Protein AF-A0A849WUA2-F1 (afdb_monomer_lite)

Structure (mmCIF, N/CA/C/O backbone):
data_AF-A0A849WUA2-F1
#
_entry.id   AF-A0A849WUA2-F1
#
loop_
_atom_site.group_PDB
_atom_site.id
_atom_site.type_symbol
_atom_site.label_atom_id
_atom_site.label_alt_id
_atom_site.label_comp_id
_atom_site.label_asym_id
_atom_site.label_entity_id
_atom_site.label_seq_id
_atom_site.pdbx_PDB_ins_code
_atom_site.Cartn_x
_atom_site.Cartn_y
_atom_site.Cartn_z
_atom_site.occupancy
_atom_site.B_iso_or_equiv
_atom_site.auth_seq_id
_atom_site.auth_comp_id
_atom_site.auth_asym_id
_atom_site.auth_atom_id
_atom_site.pdbx_PDB_model_num
ATOM 1 N N . MET A 1 1 ? 24.689 -27.983 -73.619 1.00 40.25 1 MET A N 1
ATOM 2 C CA . MET A 1 1 ? 25.033 -26.838 -72.749 1.00 40.25 1 MET A CA 1
ATOM 3 C C . MET A 1 1 ? 23.863 -26.597 -71.808 1.00 40.25 1 MET A C 1
ATOM 5 O O . MET A 1 1 ? 22.798 -26.230 -72.279 1.00 40.25 1 MET A O 1
ATOM 9 N N . LYS A 1 2 ? 24.013 -26.930 -70.520 1.00 36.97 2 LYS A N 1
ATOM 10 C CA . LYS A 1 2 ? 22.986 -26.743 -69.481 1.00 36.97 2 LYS A CA 1
ATOM 11 C C . LYS A 1 2 ? 23.374 -25.515 -68.655 1.00 36.97 2 LYS A C 1
ATOM 13 O O . LYS A 1 2 ? 24.403 -25.556 -67.989 1.00 36.97 2 LYS A O 1
ATOM 18 N N . SER A 1 3 ? 22.575 -24.453 -68.710 1.00 41.44 3 SER A N 1
ATOM 19 C CA . SER A 1 3 ? 22.741 -23.278 -67.849 1.00 41.44 3 SER A CA 1
ATOM 20 C C . SER A 1 3 ? 22.026 -23.512 -66.523 1.00 41.44 3 SER A C 1
ATOM 22 O O . SER A 1 3 ? 20.809 -23.676 -66.483 1.00 41.44 3 SER A O 1
ATOM 24 N N . ILE A 1 4 ? 22.805 -23.559 -65.446 1.00 45.84 4 ILE A N 1
ATOM 25 C CA . ILE A 1 4 ? 22.342 -23.638 -64.061 1.00 45.84 4 ILE A CA 1
ATOM 26 C C . ILE A 1 4 ? 22.095 -22.201 -63.589 1.00 45.84 4 ILE A C 1
ATOM 28 O O . ILE A 1 4 ? 23.037 -21.424 -63.449 1.00 45.84 4 ILE A O 1
ATOM 32 N N . PHE A 1 5 ? 20.831 -21.840 -63.366 1.00 44.84 5 PHE A N 1
ATOM 33 C CA . PHE A 1 5 ? 20.455 -20.601 -62.684 1.00 44.84 5 PHE A CA 1
ATOM 34 C C . PHE A 1 5 ? 20.619 -20.808 -61.173 1.00 44.84 5 PHE A C 1
ATOM 36 O O . PHE A 1 5 ? 19.858 -21.547 -60.549 1.00 44.84 5 PHE A O 1
ATOM 43 N N . PHE A 1 6 ? 21.633 -20.172 -60.588 1.00 41.91 6 PHE A N 1
ATOM 44 C CA . PHE A 1 6 ? 21.826 -20.094 -59.142 1.00 41.91 6 PHE A CA 1
ATOM 45 C C . PHE A 1 6 ? 20.908 -18.998 -58.583 1.00 41.91 6 PHE A C 1
ATOM 47 O O . PHE A 1 6 ? 21.144 -17.809 -58.792 1.00 41.91 6 PHE A O 1
ATOM 54 N N . ALA A 1 7 ? 19.843 -19.395 -57.887 1.00 44.69 7 ALA A N 1
ATOM 55 C CA . ALA A 1 7 ? 19.022 -18.485 -57.101 1.00 44.69 7 ALA A CA 1
ATOM 56 C C . ALA A 1 7 ? 19.761 -18.148 -55.795 1.00 44.69 7 ALA A C 1
ATOM 58 O O . ALA A 1 7 ? 19.898 -18.990 -54.908 1.00 44.69 7 ALA A O 1
ATOM 59 N N . VAL A 1 8 ? 20.254 -16.915 -55.685 1.00 40.19 8 VAL A N 1
ATOM 60 C CA . VAL A 1 8 ? 20.780 -16.360 -54.433 1.00 40.19 8 VAL A CA 1
ATOM 61 C C . VAL A 1 8 ? 19.586 -16.035 -53.537 1.00 40.19 8 VAL A C 1
ATOM 63 O O . VAL A 1 8 ? 18.926 -15.012 -53.699 1.00 40.19 8 VAL A O 1
ATOM 66 N N . LEU A 1 9 ? 19.283 -16.943 -52.610 1.00 39.34 9 LEU A N 1
ATOM 67 C CA . LEU A 1 9 ? 18.311 -16.727 -51.545 1.00 39.34 9 LEU A CA 1
ATOM 68 C C . LEU A 1 9 ? 18.987 -15.891 -50.444 1.00 39.34 9 LEU A C 1
ATOM 70 O O . LEU A 1 9 ? 19.610 -16.422 -49.525 1.00 39.34 9 LEU A O 1
ATOM 74 N N . THR A 1 10 ? 18.915 -14.566 -50.551 1.00 42.56 10 THR A N 1
ATOM 75 C CA . THR A 1 10 ? 19.296 -13.649 -49.471 1.00 42.56 10 THR A CA 1
ATOM 76 C C . THR A 1 10 ? 18.281 -13.769 -48.335 1.00 42.56 10 THR A C 1
ATOM 78 O O . THR A 1 10 ? 17.223 -13.144 -48.333 1.00 42.56 10 THR A O 1
ATOM 81 N N . LEU A 1 11 ? 18.614 -14.601 -47.349 1.00 39.50 11 LEU A N 1
ATOM 82 C CA . LEU A 1 11 ? 17.971 -14.617 -46.039 1.00 39.50 11 LEU A CA 1
ATOM 83 C C . LEU A 1 11 ? 18.196 -13.256 -45.364 1.00 39.50 11 LEU A C 1
ATOM 85 O O . LEU A 1 11 ? 19.243 -13.005 -44.768 1.00 39.50 11 LEU A O 1
ATOM 89 N N . PHE A 1 12 ? 17.200 -12.373 -45.447 1.00 39.03 12 PHE A N 1
ATOM 90 C CA . PHE A 1 12 ? 17.070 -11.228 -44.550 1.00 39.03 12 PHE A CA 1
ATOM 91 C C . PHE A 1 12 ? 16.791 -11.750 -43.135 1.00 39.03 12 PHE A C 1
ATOM 93 O O . PHE A 1 12 ? 15.646 -11.872 -42.705 1.00 39.03 12 PHE A O 1
ATOM 100 N N . PHE A 1 13 ? 17.853 -12.075 -42.398 1.00 39.09 13 PHE A N 1
ATOM 101 C CA . PHE A 1 13 ? 17.774 -12.215 -40.950 1.00 39.09 13 PHE A CA 1
ATOM 102 C C . PHE A 1 13 ? 17.483 -10.835 -40.355 1.00 39.09 13 PHE A C 1
ATOM 104 O O . PHE A 1 13 ? 18.345 -9.960 -40.293 1.00 39.09 13 PHE A O 1
ATOM 111 N N . THR A 1 14 ? 16.240 -10.628 -39.929 1.00 40.12 14 THR A N 1
ATOM 112 C CA . THR A 1 14 ? 15.838 -9.470 -39.134 1.00 40.12 14 THR A CA 1
ATOM 113 C C . THR A 1 14 ? 16.614 -9.472 -37.816 1.00 40.12 14 THR A C 1
ATOM 115 O O . THR A 1 14 ? 16.492 -10.394 -37.012 1.00 40.12 14 THR A O 1
ATOM 118 N N . SER A 1 15 ? 17.406 -8.428 -37.581 1.00 41.34 15 SER A N 1
ATOM 119 C CA . SER A 1 15 ? 18.300 -8.213 -36.432 1.00 41.34 15 SER A CA 1
ATOM 120 C C . SER A 1 15 ? 17.595 -7.951 -35.087 1.00 41.34 15 SER A C 1
ATOM 122 O O . SER A 1 15 ? 18.202 -7.461 -34.136 1.00 41.34 15 SER A O 1
ATOM 124 N N . SER A 1 16 ? 16.314 -8.288 -34.963 1.00 43.19 16 SER A N 1
ATOM 125 C CA . SER A 1 16 ? 15.488 -8.004 -33.786 1.00 43.19 16 SER A CA 1
ATOM 126 C C . SER A 1 16 ? 15.706 -8.964 -32.607 1.00 43.19 16 SER A C 1
ATOM 128 O O . SER A 1 16 ? 15.280 -8.645 -31.500 1.00 43.19 16 SER A O 1
ATOM 130 N N . SER A 1 17 ? 16.408 -10.088 -32.784 1.00 42.88 17 SER A N 1
ATOM 131 C CA . SER A 1 17 ? 16.648 -11.072 -31.711 1.00 42.88 17 SER A CA 1
ATOM 132 C C . SER A 1 17 ? 17.859 -10.769 -30.813 1.00 42.88 17 SER A C 1
ATOM 134 O O . SER A 1 17 ? 17.942 -11.303 -29.710 1.00 42.88 17 SER A O 1
ATOM 136 N N . PHE A 1 18 ? 18.776 -9.880 -31.217 1.00 40.84 18 PHE A N 1
ATOM 137 C CA . PHE A 1 18 ? 19.999 -9.589 -30.445 1.00 40.84 18 PHE A CA 1
ATOM 138 C C . PHE A 1 18 ? 19.831 -8.522 -29.346 1.00 40.84 18 PHE A C 1
ATOM 140 O O . PHE A 1 18 ? 20.669 -8.423 -28.452 1.00 40.84 18 PHE A O 1
ATOM 147 N N . ALA A 1 19 ? 18.752 -7.731 -29.365 1.00 50.00 19 ALA A N 1
ATOM 148 C CA . ALA A 1 19 ? 18.520 -6.685 -28.362 1.00 50.00 19 ALA A CA 1
ATOM 149 C C . ALA A 1 19 ? 17.836 -7.201 -27.077 1.00 50.00 19 ALA A C 1
ATOM 151 O O . ALA A 1 19 ? 17.917 -6.554 -26.030 1.00 50.00 19 ALA A O 1
ATOM 152 N N . GLU A 1 20 ? 17.160 -8.356 -27.127 1.00 49.78 20 GLU A N 1
ATOM 153 C CA . GLU A 1 20 ? 16.394 -8.892 -25.990 1.00 49.78 20 GLU A CA 1
ATOM 154 C C . GLU A 1 20 ? 17.277 -9.430 -24.855 1.00 49.78 20 GLU A C 1
ATOM 156 O O . GLU A 1 20 ? 16.900 -9.320 -23.689 1.00 49.78 20 GLU A O 1
ATOM 161 N N . SER A 1 21 ? 18.479 -9.930 -25.155 1.00 59.75 21 SER A N 1
ATOM 162 C CA . SER A 1 21 ? 19.395 -10.480 -24.146 1.00 59.75 21 SER A CA 1
ATOM 163 C C . SER A 1 21 ? 20.193 -9.422 -23.376 1.00 59.75 21 SER A C 1
ATOM 165 O O . SER A 1 21 ? 20.743 -9.723 -22.320 1.00 59.75 21 SER A O 1
ATOM 167 N N . ASP A 1 22 ? 20.273 -8.183 -23.863 1.00 79.94 22 ASP A N 1
ATOM 168 C CA . ASP A 1 22 ? 21.249 -7.207 -23.364 1.00 79.94 22 ASP A CA 1
ATOM 169 C C . ASP A 1 22 ? 20.771 -6.449 -22.109 1.00 79.94 22 ASP A C 1
ATOM 171 O O . ASP A 1 22 ? 21.497 -6.344 -21.117 1.00 79.94 22 ASP A O 1
ATOM 175 N N . VAL A 1 23 ? 19.520 -5.970 -22.081 1.00 87.94 23 VAL A N 1
ATOM 176 C CA . VAL A 1 23 ? 19.021 -5.159 -20.948 1.00 87.94 23 VAL A CA 1
ATOM 177 C C . VAL A 1 23 ? 18.931 -5.980 -19.664 1.00 87.94 23 VAL A C 1
ATOM 179 O O . VAL A 1 23 ? 19.428 -5.546 -18.626 1.00 87.94 23 VAL A O 1
ATOM 182 N N . SER A 1 24 ? 18.348 -7.179 -19.721 1.00 87.94 24 SER A N 1
ATOM 183 C CA . SER A 1 24 ? 18.210 -8.052 -18.551 1.00 87.94 24 SER A CA 1
ATOM 184 C C . SER A 1 24 ? 19.569 -8.440 -17.961 1.00 87.94 24 SER A C 1
ATOM 186 O O . SER A 1 24 ? 19.723 -8.468 -16.740 1.00 87.94 24 SER A O 1
ATOM 188 N N . VAL A 1 25 ? 20.579 -8.687 -18.804 1.00 90.69 25 VAL A N 1
ATOM 189 C CA . VAL A 1 25 ? 21.951 -8.986 -18.362 1.00 90.69 25 VAL A CA 1
ATOM 190 C C . VAL A 1 25 ? 22.599 -7.760 -17.719 1.00 90.69 25 VAL A C 1
ATOM 192 O O . VAL A 1 25 ? 23.147 -7.867 -16.620 1.00 90.69 25 VAL A O 1
ATOM 195 N N . LYS A 1 26 ? 22.482 -6.582 -18.345 1.00 92.88 26 LYS A N 1
ATOM 196 C CA . LYS A 1 26 ? 22.992 -5.315 -17.797 1.00 92.88 26 LYS A CA 1
ATOM 197 C C . LYS A 1 26 ? 22.369 -4.984 -16.443 1.00 92.88 26 LYS A C 1
ATOM 199 O O . LYS A 1 26 ? 23.095 -4.677 -15.501 1.00 92.88 26 LYS A O 1
ATOM 204 N N . VAL A 1 27 ? 21.048 -5.112 -16.321 1.00 93.00 27 VAL A N 1
ATOM 205 C CA . VAL A 1 27 ? 20.320 -4.876 -15.067 1.00 93.00 27 VAL A CA 1
ATOM 206 C C . VAL A 1 27 ? 20.745 -5.878 -13.997 1.00 93.00 27 VAL A C 1
ATOM 208 O O . VAL A 1 27 ? 21.095 -5.460 -12.900 1.00 93.00 27 VAL A O 1
ATOM 211 N N . LYS A 1 28 ? 20.811 -7.182 -14.301 1.00 92.88 28 LYS A N 1
ATOM 212 C CA . LYS A 1 28 ? 21.304 -8.191 -13.344 1.00 92.88 28 LYS A CA 1
ATOM 213 C C . LYS A 1 28 ? 22.725 -7.882 -12.863 1.00 92.88 28 LYS A C 1
ATOM 215 O O . LYS A 1 28 ? 22.988 -7.984 -11.668 1.00 92.88 28 LYS A O 1
ATOM 220 N N . LYS A 1 29 ? 23.613 -7.444 -13.764 1.00 92.88 29 LYS A N 1
ATOM 221 C CA . LYS A 1 29 ? 24.981 -7.026 -13.421 1.00 92.88 29 LYS A CA 1
ATOM 222 C C . LYS A 1 29 ? 25.004 -5.778 -12.533 1.00 92.88 29 LYS A C 1
ATOM 224 O O . LYS A 1 29 ? 25.810 -5.706 -11.612 1.00 92.88 29 LYS A O 1
ATOM 229 N N . MET A 1 30 ? 24.140 -4.795 -12.775 1.00 92.81 30 MET A N 1
ATOM 230 C CA . MET A 1 30 ? 24.008 -3.632 -11.888 1.00 92.81 30 MET A CA 1
ATOM 231 C C . MET A 1 30 ? 23.512 -4.042 -10.500 1.00 92.81 30 MET A C 1
ATOM 233 O O . MET A 1 30 ? 24.111 -3.663 -9.497 1.00 92.81 30 MET A O 1
ATOM 237 N N . LEU A 1 31 ? 22.471 -4.875 -10.441 1.00 91.94 31 LEU A N 1
ATOM 238 C CA . LEU A 1 31 ? 21.885 -5.365 -9.193 1.00 91.94 31 LEU A CA 1
ATOM 239 C C . LEU A 1 31 ? 22.895 -6.168 -8.361 1.00 91.94 31 LEU A C 1
ATOM 241 O O . LEU A 1 31 ? 23.013 -5.930 -7.161 1.00 91.94 31 LEU A O 1
ATOM 245 N N . SER A 1 32 ? 23.693 -7.043 -8.987 1.00 91.69 32 SER A N 1
ATOM 246 C CA . SER A 1 32 ? 24.757 -7.786 -8.291 1.00 91.69 32 SER A CA 1
ATOM 247 C C . SER A 1 32 ? 25.851 -6.872 -7.726 1.00 91.69 32 SER A C 1
ATOM 249 O O . SER A 1 32 ? 26.491 -7.215 -6.738 1.00 91.69 32 SER A O 1
ATOM 251 N N . ASN A 1 33 ? 26.047 -5.695 -8.327 1.00 91.19 33 ASN A N 1
ATOM 252 C CA . ASN A 1 33 ? 26.965 -4.654 -7.859 1.00 91.19 33 ASN A CA 1
ATOM 253 C C . ASN A 1 33 ? 26.287 -3.604 -6.957 1.00 91.19 33 ASN A C 1
ATOM 255 O O . ASN A 1 33 ? 26.904 -2.586 -6.648 1.00 91.19 33 ASN A O 1
ATOM 259 N N . LYS A 1 34 ? 25.033 -3.832 -6.534 1.00 91.31 34 LYS A N 1
ATOM 260 C CA . LYS A 1 34 ? 24.219 -2.900 -5.729 1.00 91.31 34 LYS A CA 1
ATOM 261 C C . LYS A 1 34 ? 24.005 -1.522 -6.383 1.00 91.31 34 LYS A C 1
ATOM 263 O O . LYS A 1 34 ? 23.687 -0.553 -5.697 1.00 91.31 34 LYS A O 1
ATOM 268 N N . ASP A 1 35 ? 24.127 -1.429 -7.708 1.00 92.62 35 ASP A N 1
ATOM 269 C CA . ASP A 1 35 ? 23.842 -0.223 -8.492 1.00 92.62 35 ASP A CA 1
ATOM 270 C C . ASP A 1 35 ? 22.341 -0.127 -8.824 1.00 92.62 35 ASP A C 1
ATOM 272 O O . ASP A 1 35 ? 21.898 -0.286 -9.966 1.00 92.62 35 ASP A O 1
ATOM 276 N N . PHE A 1 36 ? 21.528 0.095 -7.790 1.00 93.69 36 PHE A N 1
ATOM 277 C CA . PHE A 1 36 ? 20.071 0.144 -7.926 1.00 93.69 36 PHE A CA 1
ATOM 278 C C . PHE A 1 36 ? 19.585 1.349 -8.739 1.00 93.69 36 PHE A C 1
ATOM 280 O O . PHE A 1 36 ? 18.619 1.226 -9.493 1.00 93.69 36 PHE A O 1
ATOM 287 N N . LEU A 1 37 ? 20.258 2.501 -8.635 1.00 94.25 37 LEU A N 1
ATOM 288 C CA . LEU A 1 37 ? 19.903 3.691 -9.409 1.00 94.25 37 LEU A CA 1
ATOM 289 C C . LEU A 1 37 ? 20.219 3.502 -10.895 1.00 94.25 37 LEU A C 1
ATOM 291 O O . LEU A 1 37 ? 19.383 3.828 -11.738 1.00 94.25 37 LEU A O 1
ATOM 295 N N . GLY A 1 38 ? 21.383 2.933 -11.227 1.00 94.19 38 GLY A N 1
ATOM 296 C CA . GLY A 1 38 ? 21.730 2.592 -12.605 1.00 94.19 38 GLY A CA 1
ATOM 297 C C . GLY A 1 38 ? 20.725 1.611 -13.203 1.00 94.19 38 GLY A C 1
ATOM 298 O O . GLY A 1 38 ? 20.195 1.860 -14.290 1.00 94.19 38 GLY A O 1
ATOM 299 N N . ALA A 1 39 ? 20.376 0.557 -12.453 1.00 94.12 39 ALA A N 1
ATOM 300 C CA . ALA A 1 39 ? 19.358 -0.417 -12.851 1.00 94.12 39 ALA A CA 1
ATOM 301 C C . ALA A 1 39 ? 18.008 0.260 -13.112 1.00 94.12 39 ALA A C 1
ATOM 303 O O . ALA A 1 39 ? 17.418 0.083 -14.178 1.00 94.12 39 ALA A O 1
ATOM 304 N N . ARG A 1 40 ? 17.552 1.101 -12.179 1.00 94.00 40 ARG A N 1
ATOM 305 C CA . ARG A 1 40 ? 16.318 1.882 -12.305 1.00 94.00 40 ARG A CA 1
ATOM 306 C C . ARG A 1 40 ? 16.312 2.751 -13.562 1.00 94.00 40 ARG A C 1
ATOM 308 O O . ARG A 1 40 ? 15.328 2.746 -14.301 1.00 94.00 40 ARG A O 1
ATOM 315 N N . ILE A 1 41 ? 17.385 3.499 -13.818 1.00 94.19 41 ILE A N 1
ATOM 316 C CA . ILE A 1 41 ? 17.476 4.396 -14.977 1.00 94.19 41 ILE A CA 1
ATOM 317 C C . ILE A 1 41 ? 17.434 3.596 -16.277 1.00 94.19 41 ILE A C 1
ATOM 319 O O . ILE A 1 41 ? 16.676 3.943 -17.186 1.00 94.19 41 ILE A O 1
ATOM 323 N N . LEU A 1 42 ? 18.210 2.512 -16.358 1.00 93.50 42 LEU A N 1
ATOM 324 C CA . LEU A 1 42 ? 18.242 1.653 -17.535 1.00 93.50 42 LEU A CA 1
ATOM 325 C C . LEU A 1 42 ? 16.861 1.046 -17.815 1.00 93.50 42 LEU A C 1
ATOM 327 O O . LEU A 1 42 ? 16.393 1.099 -18.954 1.00 93.50 42 LEU A O 1
ATOM 331 N N . LEU A 1 43 ? 16.173 0.555 -16.781 1.00 92.56 43 LEU A N 1
ATOM 332 C CA . LEU A 1 43 ? 14.812 0.027 -16.888 1.00 92.56 43 LEU A CA 1
ATOM 333 C C . LEU A 1 43 ? 13.821 1.098 -17.357 1.00 92.56 43 LEU A C 1
ATOM 335 O O . LEU A 1 43 ? 13.130 0.887 -18.351 1.00 92.56 43 LEU A O 1
ATOM 339 N N . LYS A 1 44 ? 13.793 2.281 -16.727 1.00 91.50 44 LYS A N 1
ATOM 340 C CA . LYS A 1 44 ? 12.901 3.387 -17.131 1.00 91.50 44 LYS A CA 1
ATOM 341 C C . LYS A 1 44 ? 13.142 3.826 -18.575 1.00 91.50 44 LYS A C 1
ATOM 343 O O . LYS A 1 44 ? 12.187 4.075 -19.307 1.00 91.50 44 LYS A O 1
ATOM 348 N N . ASN A 1 45 ? 14.401 3.931 -18.994 1.00 90.75 45 ASN A N 1
ATOM 349 C CA . ASN A 1 45 ? 14.750 4.306 -20.364 1.00 90.75 45 ASN A CA 1
ATOM 350 C C . ASN A 1 45 ? 14.337 3.232 -21.371 1.00 90.75 45 ASN A C 1
ATOM 352 O O . ASN A 1 45 ? 13.871 3.566 -22.458 1.00 90.75 45 ASN A O 1
ATOM 356 N N . THR A 1 46 ? 14.488 1.960 -21.005 1.00 89.12 46 THR A N 1
ATOM 357 C CA . THR A 1 46 ? 14.066 0.827 -21.835 1.00 89.12 46 THR A CA 1
ATOM 358 C C . THR A 1 46 ? 12.548 0.826 -22.002 1.00 89.12 46 THR A C 1
ATOM 360 O O . THR A 1 46 ? 12.056 0.814 -23.126 1.00 89.12 46 THR A O 1
ATOM 363 N N . LEU A 1 47 ? 11.805 0.967 -20.902 1.00 85.31 47 LEU A N 1
ATOM 364 C CA . LEU A 1 47 ? 10.343 1.031 -20.912 1.00 85.31 47 LEU A CA 1
ATOM 365 C C . LEU A 1 47 ? 9.808 2.197 -21.760 1.00 85.31 47 LEU A C 1
ATOM 367 O O . LEU A 1 47 ? 8.891 2.007 -22.555 1.00 85.31 47 LEU A O 1
ATOM 371 N N . LYS A 1 48 ? 10.426 3.384 -21.680 1.00 86.38 48 LYS A N 1
ATOM 372 C CA . LYS A 1 48 ? 10.044 4.556 -22.495 1.00 86.38 48 LYS A CA 1
ATOM 373 C C . LYS A 1 48 ? 10.192 4.352 -24.004 1.00 86.38 48 LYS A C 1
ATOM 375 O O . LYS A 1 48 ? 9.449 4.959 -24.765 1.00 86.38 48 LYS A O 1
ATOM 380 N N . LYS A 1 49 ? 11.145 3.527 -24.449 1.00 85.25 49 LYS A N 1
ATOM 381 C CA . LYS A 1 49 ? 11.341 3.212 -25.879 1.00 85.25 49 LYS A CA 1
ATOM 382 C C . LYS A 1 49 ? 10.274 2.241 -26.414 1.00 85.25 49 LYS A C 1
ATOM 384 O O . LYS A 1 49 ? 10.126 2.067 -27.629 1.00 85.25 49 LYS A O 1
ATOM 389 N N . GLY A 1 50 ? 9.493 1.654 -25.510 1.00 79.31 50 GLY A N 1
ATOM 390 C CA . GLY A 1 50 ? 8.610 0.535 -25.782 1.00 79.31 50 GLY A CA 1
ATOM 391 C C . GLY A 1 50 ? 9.408 -0.760 -25.866 1.00 79.31 50 GLY A C 1
ATOM 392 O O . GLY A 1 50 ? 10.464 -0.818 -26.491 1.00 79.31 50 GLY A O 1
ATOM 393 N N . VAL A 1 51 ? 8.877 -1.795 -25.236 1.00 77.06 51 VAL A N 1
ATOM 394 C CA . VAL A 1 51 ? 9.494 -3.118 -25.124 1.00 77.06 51 VAL A CA 1
ATOM 395 C C . VAL A 1 51 ? 8.606 -4.166 -25.778 1.00 77.06 51 VAL A C 1
ATOM 397 O O . VAL A 1 51 ? 7.393 -3.962 -25.887 1.00 77.06 51 VAL A O 1
ATOM 400 N N . SER A 1 52 ? 9.205 -5.276 -26.216 1.00 74.75 52 SER A N 1
ATOM 401 C CA . SER A 1 52 ? 8.436 -6.477 -26.553 1.00 74.75 52 SER A CA 1
ATOM 402 C C . SER A 1 52 ? 7.751 -7.025 -25.297 1.00 74.75 52 SER A C 1
ATOM 404 O O . SER A 1 52 ? 8.154 -6.717 -24.172 1.00 74.75 52 SER A O 1
ATOM 406 N N . PHE A 1 53 ? 6.725 -7.858 -25.461 1.00 71.38 53 PHE A N 1
ATOM 407 C CA . PHE A 1 53 ? 6.071 -8.493 -24.317 1.00 71.38 53 PHE A CA 1
ATOM 408 C C . PHE A 1 53 ? 7.032 -9.391 -2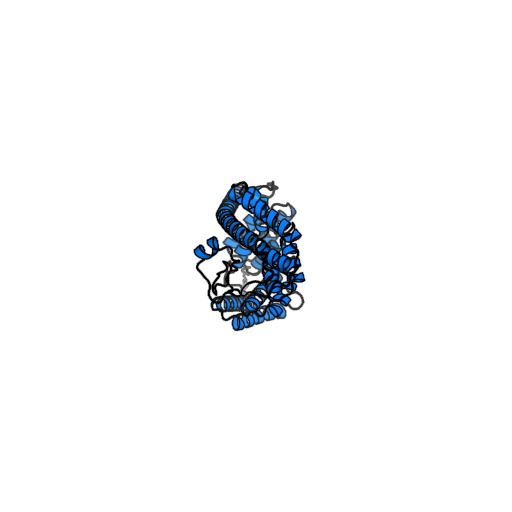3.516 1.00 71.38 53 PHE A C 1
ATOM 410 O O . PHE A 1 53 ? 7.066 -9.329 -22.288 1.00 71.38 53 PHE A O 1
ATOM 417 N N . SER A 1 54 ? 7.892 -10.151 -24.203 1.00 74.88 54 SER A N 1
ATOM 418 C CA . SER A 1 54 ? 8.948 -10.959 -23.572 1.00 74.88 54 SER A CA 1
ATOM 419 C C . SER A 1 54 ? 9.872 -10.097 -22.703 1.00 74.88 54 SER A C 1
ATOM 421 O O . SER A 1 54 ? 10.093 -10.396 -21.526 1.00 74.88 54 SER A O 1
ATOM 423 N N . GLN A 1 55 ? 10.348 -8.969 -23.240 1.00 78.62 55 GLN A N 1
ATOM 424 C CA . GLN A 1 55 ? 11.162 -8.009 -22.493 1.00 78.62 55 GLN A CA 1
ATOM 425 C C . GLN A 1 55 ? 10.395 -7.389 -21.322 1.00 78.62 55 GLN A C 1
ATOM 427 O O . GLN A 1 55 ? 10.948 -7.275 -20.230 1.00 78.62 55 GLN A O 1
ATOM 432 N N . TRP A 1 56 ? 9.131 -7.006 -21.521 1.00 80.12 56 TRP A N 1
ATOM 433 C CA . TRP A 1 56 ? 8.278 -6.471 -20.462 1.00 80.12 56 TRP A CA 1
ATOM 434 C C . TRP A 1 56 ? 8.145 -7.464 -19.306 1.00 80.12 56 TRP A C 1
ATOM 436 O O . TRP A 1 56 ? 8.390 -7.093 -18.160 1.00 80.12 56 TRP A O 1
ATOM 446 N N . ARG A 1 57 ? 7.873 -8.741 -19.600 1.00 77.62 57 ARG A N 1
ATOM 447 C CA . ARG A 1 57 ? 7.783 -9.822 -18.608 1.00 77.62 57 ARG A CA 1
ATOM 448 C C . ARG A 1 57 ? 9.094 -10.007 -17.841 1.00 77.62 57 ARG A C 1
ATOM 450 O O . ARG A 1 57 ? 9.079 -10.133 -16.618 1.00 77.62 57 ARG A O 1
ATOM 457 N N . GLN A 1 58 ? 10.235 -9.980 -18.530 1.00 82.06 58 GLN A N 1
ATOM 458 C CA . GLN A 1 58 ? 11.546 -10.069 -17.878 1.00 82.06 58 GLN A CA 1
ATOM 459 C C . GLN A 1 58 ? 11.826 -8.862 -16.974 1.00 82.06 58 GLN A C 1
ATOM 461 O O . GLN A 1 58 ? 12.250 -9.032 -15.831 1.00 82.06 58 GLN A O 1
ATOM 466 N N . ILE A 1 59 ? 11.565 -7.647 -17.466 1.00 85.81 59 ILE A N 1
ATOM 467 C CA . ILE A 1 59 ? 11.706 -6.398 -16.706 1.00 85.81 59 ILE A CA 1
ATOM 468 C C . ILE A 1 59 ? 10.816 -6.429 -15.466 1.00 85.81 59 ILE A C 1
ATOM 470 O O . ILE A 1 59 ? 11.272 -6.107 -14.371 1.00 85.81 59 ILE A O 1
ATOM 474 N N . ARG A 1 60 ? 9.570 -6.871 -15.623 1.00 83.25 60 ARG A N 1
ATOM 475 C CA . ARG A 1 60 ? 8.605 -7.025 -14.540 1.00 83.25 60 ARG A CA 1
ATOM 476 C C . ARG A 1 60 ? 9.114 -7.953 -13.448 1.00 83.25 60 ARG A C 1
ATOM 478 O O . ARG A 1 60 ? 9.129 -7.578 -12.278 1.00 83.25 60 ARG A O 1
ATOM 485 N N . ASN A 1 61 ? 9.596 -9.131 -13.836 1.00 82.94 61 ASN A N 1
ATOM 486 C CA . ASN A 1 61 ? 10.161 -10.097 -12.903 1.00 82.94 61 ASN A CA 1
ATOM 487 C C . ASN A 1 61 ? 11.382 -9.517 -12.158 1.00 82.94 61 ASN A C 1
ATOM 489 O O . ASN A 1 61 ? 11.481 -9.632 -10.934 1.00 82.94 61 ASN A O 1
ATOM 493 N N . LEU A 1 62 ? 12.273 -8.813 -12.869 1.00 87.75 62 LEU A N 1
ATOM 494 C CA . LEU A 1 62 ? 13.411 -8.120 -12.257 1.00 87.75 62 LEU A CA 1
ATOM 495 C C . LEU A 1 62 ? 12.962 -7.068 -11.243 1.00 87.75 62 LEU A C 1
ATOM 497 O O . LEU A 1 62 ? 13.538 -6.997 -10.161 1.00 87.75 62 LEU A O 1
ATOM 501 N N . ILE A 1 63 ? 11.943 -6.277 -11.571 1.00 88.06 63 ILE A N 1
ATOM 502 C CA . ILE A 1 63 ? 11.446 -5.222 -10.693 1.00 88.06 63 ILE A CA 1
ATOM 503 C C . ILE A 1 63 ? 10.886 -5.810 -9.392 1.00 88.06 63 ILE A C 1
ATOM 505 O O . ILE A 1 63 ? 11.287 -5.382 -8.310 1.00 88.06 63 ILE A O 1
ATOM 509 N N . TYR A 1 64 ? 10.017 -6.821 -9.480 1.00 83.75 64 TYR A N 1
ATOM 510 C CA . TYR A 1 64 ? 9.374 -7.404 -8.300 1.00 83.75 64 TYR A CA 1
ATOM 511 C C . TYR A 1 64 ? 10.348 -8.063 -7.322 1.00 83.75 64 TYR A C 1
ATOM 513 O O . TYR A 1 64 ? 10.127 -8.020 -6.115 1.00 83.75 64 TYR A O 1
ATOM 521 N N . HIS A 1 65 ? 11.442 -8.639 -7.820 1.00 84.81 65 HIS A N 1
ATOM 522 C CA . HIS A 1 65 ? 12.444 -9.290 -6.971 1.00 84.81 65 HIS A CA 1
ATOM 523 C C . HIS A 1 65 ? 13.504 -8.327 -6.428 1.00 84.81 65 HIS A C 1
ATOM 525 O O . HIS A 1 65 ? 14.358 -8.742 -5.646 1.00 84.81 65 HIS A O 1
ATOM 531 N N . ASN A 1 66 ? 13.484 -7.054 -6.835 1.00 88.38 66 ASN A N 1
ATOM 532 C CA . ASN A 1 66 ? 14.521 -6.087 -6.484 1.00 88.38 66 ASN A CA 1
ATOM 533 C C . ASN A 1 66 ? 13.918 -4.758 -6.012 1.00 88.38 66 ASN A C 1
ATOM 535 O O . ASN A 1 66 ? 14.150 -3.731 -6.650 1.00 88.38 66 ASN A O 1
ATOM 539 N N . PRO A 1 67 ? 13.222 -4.722 -4.859 1.00 83.50 67 PRO A N 1
ATOM 540 C CA . PRO A 1 67 ? 12.565 -3.508 -4.357 1.00 83.50 67 PRO A CA 1
ATOM 541 C C . PRO A 1 67 ? 13.523 -2.323 -4.141 1.00 83.50 67 PRO A C 1
ATOM 543 O O . PRO A 1 67 ? 13.093 -1.172 -4.114 1.00 83.50 67 PRO A O 1
ATOM 546 N N . GLY A 1 68 ? 14.836 -2.573 -4.051 1.00 89.06 68 GLY A N 1
ATOM 547 C CA . GLY A 1 68 ? 15.869 -1.536 -3.963 1.00 89.06 68 GLY A CA 1
ATOM 548 C C . GLY A 1 68 ? 15.909 -0.562 -5.147 1.00 89.06 68 GLY A C 1
ATOM 549 O O . GLY A 1 68 ? 16.414 0.543 -4.986 1.00 89.06 68 GLY A O 1
ATOM 550 N N . ILE A 1 69 ? 15.350 -0.913 -6.311 1.00 91.81 69 ILE A N 1
ATOM 551 C CA . ILE A 1 69 ? 15.229 0.012 -7.456 1.00 91.81 69 ILE A CA 1
ATOM 552 C C . ILE A 1 69 ? 14.056 1.005 -7.314 1.00 91.81 69 ILE A C 1
ATOM 554 O O . ILE A 1 69 ? 13.882 1.868 -8.180 1.00 91.81 69 ILE A O 1
ATOM 558 N N . GLY A 1 70 ? 13.262 0.887 -6.243 1.00 89.31 70 GLY A N 1
ATOM 559 C CA . GLY A 1 70 ? 12.109 1.726 -5.914 1.00 89.31 70 GLY A CA 1
ATOM 560 C C . GLY A 1 70 ? 10.767 1.074 -6.256 1.00 89.31 70 GLY A C 1
ATOM 561 O O . GLY A 1 70 ? 10.545 0.697 -7.403 1.00 89.31 70 GLY A O 1
ATOM 562 N N . TYR A 1 71 ? 9.845 0.996 -5.289 1.00 84.31 71 TYR A N 1
ATOM 563 C CA . TYR A 1 71 ? 8.495 0.429 -5.488 1.00 84.31 71 TYR A CA 1
ATOM 564 C C . TYR A 1 71 ? 7.638 1.222 -6.485 1.00 84.31 71 TYR A C 1
ATOM 566 O O . TYR A 1 71 ? 6.779 0.669 -7.165 1.00 84.31 71 TYR A O 1
ATOM 574 N N . ASP A 1 72 ? 7.899 2.518 -6.647 1.00 86.44 72 ASP A N 1
ATOM 575 C CA . ASP A 1 72 ? 7.162 3.383 -7.572 1.00 86.44 72 ASP A CA 1
ATOM 576 C C . ASP A 1 72 ? 7.301 2.974 -9.054 1.00 86.44 72 ASP A C 1
ATOM 578 O O . ASP A 1 72 ? 6.428 3.285 -9.873 1.00 86.44 72 ASP A O 1
ATOM 582 N N . ILE A 1 73 ? 8.370 2.248 -9.410 1.00 87.25 73 ILE A N 1
ATOM 583 C CA . ILE A 1 73 ? 8.545 1.729 -10.769 1.00 87.25 73 ILE A CA 1
ATOM 584 C C . ILE A 1 73 ? 7.547 0.607 -11.083 1.00 87.25 73 ILE A C 1
ATOM 586 O O . ILE A 1 73 ? 7.153 0.483 -12.240 1.00 87.25 73 ILE A O 1
ATOM 590 N N . ILE A 1 74 ? 7.089 -0.150 -10.075 1.00 80.69 74 ILE A N 1
ATOM 591 C CA . ILE A 1 74 ? 6.062 -1.192 -10.234 1.00 80.69 74 ILE A CA 1
ATOM 592 C C . ILE A 1 74 ? 4.778 -0.544 -10.743 1.00 80.69 74 ILE A C 1
ATOM 594 O O . ILE A 1 74 ? 4.282 -0.905 -11.803 1.00 80.69 74 ILE A O 1
ATOM 598 N N . PHE A 1 75 ? 4.291 0.492 -10.058 1.00 75.75 75 PHE A N 1
ATOM 599 C CA . PHE A 1 75 ? 3.069 1.192 -10.466 1.00 75.75 75 PHE A CA 1
ATOM 600 C C . PHE A 1 75 ? 3.188 1.839 -11.848 1.00 75.75 75 PHE A C 1
ATOM 602 O O . PHE A 1 75 ? 2.216 1.912 -12.593 1.00 75.75 75 PHE A O 1
ATOM 609 N N . THR A 1 76 ? 4.383 2.318 -12.199 1.00 77.81 76 THR A N 1
ATOM 610 C CA . THR A 1 76 ? 4.645 2.872 -13.531 1.00 77.81 76 THR A CA 1
ATOM 611 C C . THR A 1 76 ? 4.564 1.787 -14.605 1.00 77.81 76 THR A C 1
ATOM 613 O O . THR A 1 76 ? 3.989 2.027 -15.661 1.00 77.81 76 THR A O 1
ATOM 616 N N . LEU A 1 77 ? 5.122 0.606 -14.331 1.00 77.12 77 LEU A N 1
ATOM 617 C CA . LEU A 1 77 ? 5.110 -0.538 -15.236 1.00 77.12 77 LEU A CA 1
ATOM 618 C C . LEU A 1 77 ? 3.689 -1.047 -15.497 1.00 77.12 77 LEU A C 1
ATOM 620 O O . LEU A 1 77 ? 3.349 -1.291 -16.650 1.00 77.12 77 LEU A O 1
ATOM 624 N N . GLU A 1 78 ? 2.871 -1.171 -14.450 1.00 70.12 78 GLU A N 1
ATOM 625 C CA . GLU A 1 78 ? 1.487 -1.655 -14.571 1.00 70.12 78 GLU A CA 1
ATOM 626 C C . GLU A 1 78 ? 0.600 -0.688 -15.374 1.00 70.12 78 GLU A C 1
ATOM 628 O O . GLU A 1 78 ? -0.323 -1.112 -16.056 1.00 70.12 78 GLU A O 1
ATOM 633 N N . LYS A 1 79 ? 0.909 0.616 -15.364 1.00 67.50 79 LYS A N 1
ATOM 634 C CA . LYS A 1 79 ? 0.178 1.627 -16.151 1.00 67.50 79 LYS A CA 1
ATOM 635 C C . LYS A 1 79 ? 0.602 1.705 -17.620 1.00 67.50 79 LYS A C 1
ATOM 637 O O . LYS A 1 79 ? -0.019 2.429 -18.395 1.00 67.50 79 LYS A O 1
ATOM 642 N N . MET A 1 80 ? 1.685 1.039 -18.017 1.00 65.44 80 MET A N 1
ATOM 643 C CA . MET A 1 80 ? 2.179 1.106 -19.391 1.00 65.44 80 MET A CA 1
ATOM 644 C C . MET A 1 80 ? 1.446 0.110 -20.285 1.00 65.44 80 MET A C 1
ATOM 646 O O . MET A 1 80 ? 1.524 -1.097 -20.083 1.00 65.44 80 MET A O 1
ATOM 650 N N . SER A 1 81 ? 0.825 0.608 -21.354 1.00 54.91 81 SER A N 1
ATOM 651 C CA . SER A 1 81 ? 0.339 -0.248 -22.433 1.00 54.91 81 SER A CA 1
ATOM 652 C C . SER A 1 81 ? 1.528 -0.851 -23.189 1.00 54.91 81 SER A C 1
ATOM 654 O O . SER A 1 81 ? 2.295 -0.119 -23.828 1.00 54.91 81 SER A O 1
ATOM 656 N N . VAL A 1 82 ? 1.679 -2.176 -23.153 1.00 58.91 82 VAL A N 1
ATOM 657 C CA . VAL A 1 82 ? 2.590 -2.895 -24.057 1.00 58.91 82 VAL A CA 1
ATOM 658 C C . VAL A 1 82 ? 2.181 -2.563 -25.499 1.00 58.91 82 VAL A C 1
ATOM 660 O O . VAL A 1 82 ? 0.989 -2.482 -25.804 1.00 58.91 82 VAL A O 1
ATOM 663 N N . LYS A 1 83 ? 3.146 -2.308 -26.398 1.00 55.81 83 LYS A N 1
ATOM 664 C CA . LYS A 1 83 ? 2.839 -2.037 -27.815 1.00 55.81 83 LYS A CA 1
ATOM 665 C C . LYS A 1 83 ? 1.963 -3.183 -28.344 1.00 55.81 83 LYS A C 1
ATOM 667 O O . LYS A 1 83 ? 2.389 -4.333 -28.299 1.00 55.81 83 LYS A O 1
ATOM 672 N N . LYS A 1 84 ? 0.769 -2.851 -28.860 1.00 50.66 84 LYS A N 1
ATOM 673 C CA . LYS A 1 84 ? -0.314 -3.779 -29.264 1.00 50.66 84 LYS A CA 1
ATOM 674 C C . LYS A 1 84 ? 0.104 -4.940 -30.183 1.00 50.66 84 LYS A C 1
ATOM 676 O O . LYS A 1 84 ? -0.641 -5.899 -30.317 1.00 50.66 84 LYS A O 1
ATOM 681 N N . ASN A 1 85 ? 1.273 -4.870 -30.815 1.00 45.03 85 ASN A N 1
ATOM 682 C CA . ASN A 1 85 ? 1.651 -5.764 -31.908 1.00 45.03 85 ASN A CA 1
ATOM 683 C C . ASN A 1 85 ? 2.185 -7.141 -31.471 1.00 45.03 85 ASN A C 1
ATOM 685 O O . ASN A 1 85 ? 2.412 -7.971 -32.341 1.00 45.03 85 ASN A O 1
ATOM 689 N N . TYR A 1 86 ? 2.396 -7.393 -30.173 1.00 51.03 86 TYR A N 1
ATOM 690 C CA . TYR A 1 86 ? 2.944 -8.669 -29.676 1.00 51.03 86 TYR A CA 1
ATOM 691 C C . TYR A 1 86 ? 2.384 -9.068 -28.301 1.00 51.03 86 TYR A C 1
ATOM 693 O O . TYR A 1 86 ? 3.130 -9.542 -27.447 1.00 51.03 86 TYR A O 1
ATOM 701 N N . GLN A 1 87 ? 1.096 -8.833 -28.051 1.00 58.38 87 GLN A N 1
ATOM 702 C CA . GLN A 1 87 ? 0.446 -9.405 -26.870 1.00 58.38 87 GLN A CA 1
ATOM 703 C C . GLN A 1 87 ? -0.038 -10.816 -27.207 1.00 58.38 87 GLN A C 1
ATOM 705 O O . GLN A 1 87 ? -0.656 -11.024 -28.253 1.00 58.38 87 GLN A O 1
ATOM 710 N N . ASP A 1 88 ? 0.258 -11.780 -26.335 1.00 68.38 88 ASP A N 1
ATOM 711 C CA . ASP A 1 88 ? -0.344 -13.109 -26.421 1.00 68.38 88 ASP A CA 1
ATOM 712 C C . ASP A 1 88 ? -1.868 -12.944 -26.368 1.00 68.38 88 ASP A C 1
ATOM 714 O O . ASP A 1 88 ? -2.381 -12.194 -25.535 1.00 68.38 88 ASP A O 1
ATOM 718 N N . SER A 1 89 ? -2.600 -13.610 -27.262 1.00 74.69 89 SER A N 1
ATOM 719 C CA . SER A 1 89 ? -4.065 -13.557 -27.301 1.00 74.69 89 SER A CA 1
ATOM 720 C C . SER A 1 89 ? -4.703 -13.813 -25.928 1.00 74.69 89 SER A C 1
ATOM 722 O O . SER A 1 89 ? -5.695 -13.169 -25.581 1.00 74.69 89 SER A O 1
ATOM 724 N N . GLU A 1 90 ? -4.091 -14.675 -25.112 1.00 77.38 90 GLU A N 1
ATOM 725 C CA . GLU A 1 90 ? -4.555 -14.986 -23.761 1.00 77.38 90 GLU A CA 1
ATOM 726 C C . GLU A 1 90 ? -4.283 -13.842 -22.777 1.00 77.38 90 GLU A C 1
ATOM 728 O O . GLU A 1 90 ? -5.120 -13.531 -21.931 1.00 77.38 90 GLU A O 1
ATOM 733 N N . GLU A 1 91 ? -3.148 -13.155 -22.904 1.00 75.81 91 GLU A N 1
ATOM 734 C CA . GLU A 1 91 ? -2.816 -11.990 -22.084 1.00 75.81 91 GLU A CA 1
ATOM 735 C C . GLU A 1 91 ? -3.698 -10.783 -22.435 1.00 75.81 91 GLU A C 1
ATOM 737 O O . GLU A 1 91 ? -4.190 -10.099 -21.537 1.00 75.81 91 GLU A O 1
ATOM 742 N N . VAL A 1 92 ? -3.969 -10.551 -23.727 1.00 80.81 92 VAL A N 1
ATOM 743 C CA . VAL A 1 92 ? -4.952 -9.546 -24.173 1.00 80.81 92 VAL A CA 1
ATOM 744 C C . VAL A 1 92 ? -6.300 -9.820 -23.522 1.00 80.81 92 VAL A C 1
ATOM 746 O O . VAL A 1 92 ? -6.948 -8.901 -23.020 1.00 80.81 92 VAL A O 1
ATOM 749 N N . GLN A 1 93 ? -6.719 -11.085 -23.510 1.00 86.25 93 GLN A N 1
ATOM 750 C CA . GLN A 1 93 ? -7.986 -11.481 -22.919 1.00 86.25 93 GLN A CA 1
ATOM 751 C C . GLN A 1 93 ? -7.997 -11.289 -21.397 1.00 86.25 93 GLN A C 1
ATOM 753 O O . GLN A 1 93 ? -8.982 -10.772 -20.872 1.00 86.25 93 GLN A O 1
ATOM 758 N N . VAL A 1 94 ? -6.916 -11.639 -20.691 1.00 85.81 94 VAL A N 1
ATOM 759 C CA . VAL A 1 94 ? -6.776 -11.385 -19.246 1.00 85.81 94 VAL A CA 1
ATOM 760 C C . VAL A 1 94 ? -6.853 -9.889 -18.951 1.00 85.81 94 VAL A C 1
ATOM 762 O O . VAL A 1 94 ? -7.672 -9.484 -18.133 1.00 85.81 94 VAL A O 1
ATOM 765 N N . ASN A 1 95 ? -6.070 -9.060 -19.644 1.00 84.12 95 ASN A N 1
ATOM 766 C CA . ASN A 1 95 ? -6.059 -7.610 -19.436 1.00 84.12 95 ASN A CA 1
ATOM 767 C C . ASN A 1 95 ? -7.421 -6.979 -19.752 1.00 84.12 95 ASN A C 1
ATOM 769 O O . ASN A 1 95 ? -7.872 -6.094 -19.029 1.00 84.12 95 ASN A O 1
ATOM 773 N N . LYS A 1 96 ? -8.114 -7.468 -20.789 1.00 89.69 96 LYS A N 1
ATOM 774 C CA . LYS A 1 96 ? -9.483 -7.046 -21.102 1.00 89.69 96 LYS A CA 1
ATOM 775 C C . LYS A 1 96 ? -10.451 -7.378 -19.965 1.00 89.69 96 LYS A C 1
ATOM 777 O O . LYS A 1 96 ? -11.244 -6.522 -19.600 1.00 89.69 96 LYS A O 1
ATOM 782 N N . LEU A 1 97 ? -10.386 -8.590 -19.410 1.00 92.56 97 LEU A N 1
ATOM 783 C CA . LEU A 1 97 ? -11.250 -9.012 -18.300 1.00 92.56 97 LEU A CA 1
ATOM 784 C C . LEU A 1 97 ? -10.953 -8.243 -17.007 1.00 92.56 97 LEU A C 1
ATOM 786 O O . LEU A 1 97 ? -11.880 -7.946 -16.261 1.00 92.56 97 LEU A O 1
ATOM 790 N N . ILE A 1 98 ? -9.683 -7.918 -16.744 1.00 90.44 98 ILE A N 1
ATOM 791 C CA . ILE A 1 98 ? -9.294 -7.060 -15.617 1.00 90.44 98 ILE A CA 1
ATOM 792 C C . ILE A 1 98 ? -9.903 -5.667 -15.796 1.00 90.44 98 ILE A C 1
ATOM 794 O O . ILE A 1 98 ? -10.621 -5.219 -14.911 1.00 90.44 98 ILE A O 1
ATOM 798 N N . ALA A 1 99 ? -9.696 -5.030 -16.953 1.00 89.94 99 ALA A N 1
ATOM 799 C CA . ALA A 1 99 ? -10.240 -3.700 -17.234 1.00 89.94 99 ALA A CA 1
ATOM 800 C C . ALA A 1 99 ? -11.781 -3.675 -17.206 1.00 89.94 99 ALA A C 1
ATOM 802 O O . ALA A 1 99 ? -12.382 -2.720 -16.725 1.00 89.94 99 ALA A O 1
ATOM 803 N N . GLU A 1 100 ? -12.434 -4.736 -17.693 1.00 95.69 100 GLU A N 1
ATOM 804 C CA . GLU A 1 100 ? -13.885 -4.917 -17.571 1.00 95.69 100 GLU A CA 1
ATOM 805 C C . GLU A 1 100 ? -14.311 -5.006 -16.098 1.00 95.69 100 GLU A C 1
ATOM 807 O O . GLU A 1 100 ? -15.259 -4.337 -15.696 1.00 95.69 100 GLU A O 1
ATOM 812 N N . GLY A 1 101 ? -13.596 -5.786 -15.281 1.00 95.25 101 GLY A N 1
ATOM 813 C CA . GLY A 1 101 ? -13.841 -5.889 -13.843 1.00 95.25 101 GLY A CA 1
ATOM 814 C C . GLY A 1 101 ? -13.676 -4.557 -13.108 1.00 95.25 101 GLY A C 1
ATOM 815 O O . GLY A 1 101 ? -14.551 -4.193 -12.329 1.00 95.25 101 GLY A O 1
ATOM 816 N N . GLU A 1 102 ? -12.611 -3.807 -13.396 1.00 91.50 102 GLU A N 1
ATOM 817 C CA . GLU A 1 102 ? -12.342 -2.477 -12.824 1.00 91.50 102 GLU A CA 1
ATOM 818 C C . GLU A 1 102 ? -13.428 -1.457 -13.208 1.00 91.50 102 GLU A C 1
ATOM 820 O O . GLU A 1 102 ? -13.883 -0.670 -12.373 1.00 91.50 102 GLU A O 1
ATOM 825 N N . GLN A 1 103 ? -13.897 -1.491 -14.460 1.00 93.06 103 GLN A N 1
ATOM 826 C CA . GLN A 1 103 ? -15.007 -0.646 -14.899 1.00 93.06 103 GLN A CA 1
ATOM 827 C C . GLN A 1 103 ? -16.304 -1.016 -14.167 1.00 93.06 103 GLN A C 1
ATOM 829 O O . GLN A 1 103 ? -16.993 -0.137 -13.658 1.00 93.06 103 GLN A O 1
ATOM 834 N N . LEU A 1 104 ? -16.615 -2.310 -14.046 1.00 96.94 104 LEU A N 1
ATOM 835 C CA . LEU A 1 104 ? -17.795 -2.785 -13.316 1.00 96.94 104 LEU A CA 1
ATOM 836 C C . LEU A 1 104 ? -17.734 -2.440 -11.819 1.00 96.94 104 LEU A C 1
ATOM 838 O O . LEU A 1 104 ? -18.765 -2.143 -11.219 1.00 96.94 104 LEU A O 1
ATOM 842 N N . GLU A 1 105 ? -16.546 -2.468 -11.215 1.00 90.38 105 GLU A N 1
ATOM 843 C CA . GLU A 1 105 ? -16.297 -2.030 -9.838 1.00 90.38 105 GLU A CA 1
ATOM 844 C C . GLU A 1 105 ? -16.564 -0.525 -9.684 1.00 90.38 105 GLU A C 1
ATOM 846 O O . GLU A 1 105 ? -17.291 -0.126 -8.771 1.00 90.38 105 GLU A O 1
ATOM 851 N N . THR A 1 106 ? -16.083 0.289 -10.631 1.00 92.31 106 THR A N 1
ATOM 852 C CA . THR A 1 106 ? -16.357 1.738 -10.705 1.00 92.31 106 THR A CA 1
ATOM 853 C C . THR A 1 106 ? -17.856 2.023 -10.839 1.00 92.31 106 THR A C 1
ATOM 855 O O . THR A 1 106 ? -18.397 2.896 -10.157 1.00 92.31 106 THR A O 1
ATOM 858 N N . ASP A 1 107 ? -18.557 1.222 -11.644 1.00 93.69 107 ASP A N 1
ATOM 859 C CA . ASP A 1 107 ? -20.009 1.294 -11.841 1.00 93.69 107 ASP A CA 1
ATOM 860 C C . ASP A 1 107 ? -20.808 0.702 -10.657 1.00 93.69 107 ASP A C 1
ATOM 862 O O . ASP A 1 107 ? -22.038 0.623 -10.701 1.00 93.69 107 ASP A O 1
ATOM 866 N N . LYS A 1 108 ? -20.126 0.278 -9.580 1.00 94.69 108 LYS A N 1
ATOM 867 C CA . LYS A 1 108 ? -20.688 -0.365 -8.375 1.00 94.69 108 LYS A CA 1
ATOM 868 C C . LYS A 1 108 ? -21.425 -1.682 -8.649 1.00 94.69 108 LYS A C 1
ATOM 870 O O . LYS A 1 108 ? -22.175 -2.172 -7.801 1.00 94.69 108 LYS A O 1
ATOM 875 N N . ASN A 1 109 ? -21.187 -2.307 -9.800 1.00 97.00 109 ASN A N 1
ATOM 876 C CA . ASN A 1 109 ? -21.699 -3.629 -10.149 1.00 97.00 109 ASN A CA 1
ATOM 877 C C . ASN A 1 109 ? -20.738 -4.731 -9.671 1.00 97.00 109 ASN A C 1
ATOM 879 O O . ASN A 1 109 ? -20.145 -5.478 -10.452 1.00 97.00 109 ASN A O 1
ATOM 883 N N . PHE A 1 110 ? -20.587 -4.840 -8.350 1.00 96.56 110 PHE A N 1
ATOM 884 C CA . PHE A 1 110 ? -19.572 -5.695 -7.725 1.00 96.56 110 PHE A CA 1
ATOM 885 C C . PHE A 1 110 ? -19.743 -7.191 -8.029 1.00 96.56 110 PHE A C 1
ATOM 887 O O . PHE A 1 110 ? -18.761 -7.921 -8.101 1.00 96.56 110 PHE A O 1
ATOM 894 N N . GLN A 1 111 ? -20.972 -7.673 -8.232 1.00 97.81 111 GLN A N 1
ATOM 895 C CA . GLN A 1 111 ? -21.220 -9.080 -8.575 1.00 97.81 111 GLN A CA 1
ATOM 896 C C . GLN A 1 111 ? -20.701 -9.413 -9.978 1.00 97.81 111 GLN A C 1
ATOM 898 O O . GLN A 1 111 ? -20.035 -10.433 -10.165 1.00 97.81 111 GLN A O 1
ATOM 903 N N . ALA A 1 112 ? -20.960 -8.537 -10.954 1.00 97.81 112 ALA A N 1
ATOM 904 C CA . ALA A 1 112 ? -20.423 -8.695 -12.300 1.00 97.81 112 ALA A CA 1
ATOM 905 C C . ALA A 1 112 ? -18.900 -8.500 -12.318 1.00 97.81 112 ALA A C 1
ATOM 907 O O . ALA A 1 112 ? -18.205 -9.276 -12.975 1.00 97.81 112 ALA A O 1
ATOM 908 N N . ALA A 1 113 ? -18.377 -7.539 -11.545 1.00 97.69 113 ALA A N 1
ATOM 909 C CA . ALA A 1 113 ? -16.939 -7.331 -11.386 1.00 97.69 113 ALA A CA 1
ATOM 910 C C . ALA A 1 113 ? -16.244 -8.600 -10.865 1.00 97.69 113 ALA A C 1
ATOM 912 O O . ALA A 1 113 ? -15.287 -9.078 -11.473 1.00 97.69 113 ALA A O 1
ATOM 913 N N . ILE A 1 114 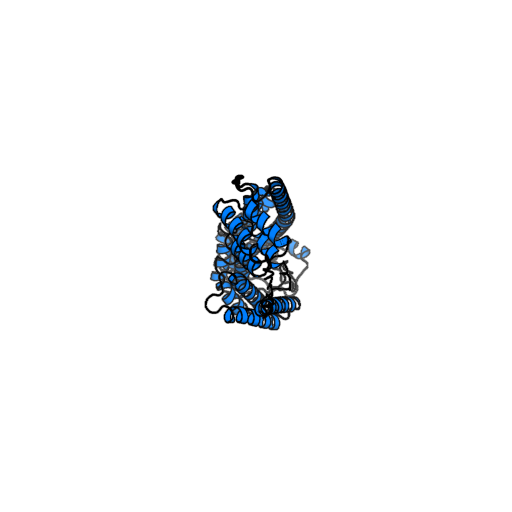? -16.785 -9.228 -9.809 1.00 97.81 114 ILE A N 1
ATOM 914 C CA . ILE A 1 114 ? -16.288 -10.514 -9.291 1.00 97.81 114 ILE A CA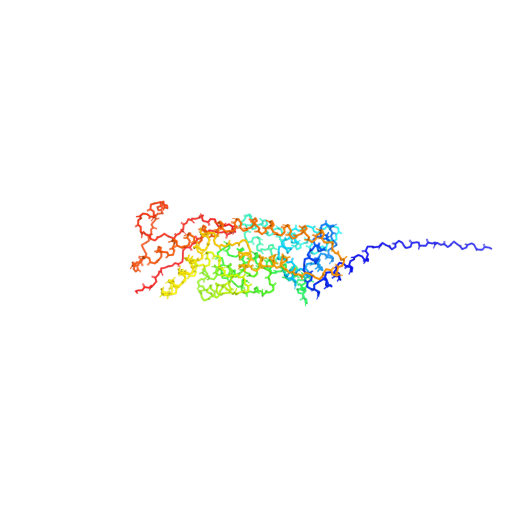 1
ATOM 915 C C . ILE A 1 114 ? -16.280 -11.576 -10.390 1.00 97.81 114 ILE A C 1
ATOM 917 O O . ILE A 1 114 ? -15.286 -12.285 -10.532 1.00 97.81 114 ILE A O 1
ATOM 921 N N . ALA A 1 115 ? -17.347 -11.691 -11.185 1.00 97.88 115 ALA A N 1
ATOM 922 C CA . ALA A 1 115 ? -17.408 -12.674 -12.263 1.00 97.88 115 ALA A CA 1
ATOM 923 C C . ALA A 1 115 ? -16.343 -12.420 -13.350 1.00 97.88 115 ALA A C 1
ATOM 925 O O . ALA A 1 115 ? -15.715 -13.371 -13.825 1.00 97.88 115 ALA A O 1
ATOM 926 N N . ALA A 1 116 ? -16.103 -11.160 -13.728 1.00 96.94 116 ALA A N 1
ATOM 927 C CA . ALA A 1 116 ? -15.052 -10.782 -14.676 1.00 96.94 116 ALA A CA 1
ATOM 928 C C . ALA A 1 116 ? -13.653 -11.116 -14.128 1.00 96.94 116 ALA A C 1
ATOM 930 O O . ALA A 1 116 ? -12.868 -11.807 -14.785 1.00 96.94 116 ALA A O 1
ATOM 931 N N . PHE A 1 117 ? -13.377 -10.741 -12.878 1.00 96.31 117 PHE A N 1
ATOM 932 C CA . PHE A 1 117 ? -12.121 -11.054 -12.202 1.00 96.31 117 PHE A CA 1
ATOM 933 C C . PHE A 1 117 ? -11.909 -12.562 -12.006 1.00 96.31 117 PHE A C 1
ATOM 935 O O . PHE A 1 117 ? -10.806 -13.066 -12.217 1.00 96.31 117 PHE A O 1
ATOM 942 N N . GLN A 1 118 ? -12.951 -13.324 -11.671 1.00 96.06 118 GLN A N 1
ATOM 943 C CA . GLN A 1 118 ? -12.872 -14.784 -11.570 1.00 96.06 118 GLN A CA 1
ATOM 944 C C . GLN A 1 118 ? -12.521 -15.425 -12.915 1.00 96.06 118 GLN A C 1
ATOM 946 O O . GLN A 1 118 ? -11.672 -16.317 -12.951 1.00 96.06 118 GLN A O 1
ATOM 951 N N . LYS A 1 119 ? -13.109 -14.951 -14.023 1.00 95.00 119 LYS A N 1
ATOM 952 C CA . LYS A 1 119 ? -12.736 -15.398 -15.375 1.00 95.00 119 LYS A CA 1
ATOM 953 C C . LYS A 1 119 ? -11.266 -15.089 -15.672 1.00 95.00 119 LYS A C 1
ATOM 955 O O . LYS A 1 119 ? -10.562 -15.968 -16.168 1.00 95.00 119 LYS A O 1
ATOM 960 N N . ALA A 1 120 ? -10.779 -13.896 -15.316 1.00 91.06 120 ALA A N 1
ATOM 961 C CA . ALA A 1 120 ? -9.368 -13.531 -15.476 1.00 91.06 120 ALA A CA 1
ATOM 962 C C . ALA A 1 120 ? -8.443 -14.453 -14.658 1.00 91.06 120 ALA A C 1
ATOM 964 O O . ALA A 1 120 ? -7.477 -15.005 -15.188 1.00 91.06 120 ALA A O 1
ATOM 965 N N . ALA A 1 121 ? -8.773 -14.694 -13.386 1.00 90.44 121 ALA A N 1
ATOM 966 C CA . ALA A 1 121 ? -8.022 -15.585 -12.504 1.00 90.44 121 ALA A CA 1
ATOM 967 C C . ALA A 1 121 ? -8.001 -17.037 -13.016 1.00 90.44 121 ALA A C 1
ATOM 969 O O . ALA A 1 121 ? -6.962 -17.699 -12.962 1.00 90.44 121 ALA A O 1
ATOM 970 N N . GLN A 1 122 ? -9.129 -17.538 -13.530 1.00 89.81 122 GLN A N 1
ATOM 971 C CA . GLN A 1 122 ? -9.227 -18.869 -14.132 1.00 89.81 122 GLN A CA 1
ATOM 972 C C . GLN A 1 122 ? -8.375 -18.986 -15.396 1.00 89.81 122 GLN A C 1
ATOM 974 O O . GLN A 1 122 ? -7.679 -19.989 -15.547 1.00 89.81 122 GLN A O 1
ATOM 979 N N . LEU A 1 123 ? -8.379 -17.968 -16.265 1.00 86.06 123 LEU A N 1
ATOM 980 C CA . LEU A 1 123 ? -7.509 -17.926 -17.441 1.00 86.06 123 LEU A CA 1
ATOM 981 C C . LEU A 1 123 ? -6.039 -18.004 -17.032 1.00 86.06 123 LEU A C 1
ATOM 983 O O . LEU A 1 123 ? -5.327 -18.885 -17.504 1.00 86.06 123 LEU A O 1
ATOM 987 N N . ILE A 1 124 ? -5.605 -17.177 -16.076 1.00 81.75 124 ILE A N 1
ATOM 988 C CA . ILE A 1 124 ? -4.227 -17.227 -15.570 1.00 81.75 124 ILE A CA 1
ATOM 989 C C . ILE A 1 124 ? -3.892 -18.628 -15.043 1.00 81.75 124 ILE A C 1
ATOM 991 O O . ILE A 1 124 ? -2.839 -19.168 -15.363 1.00 81.75 124 ILE A O 1
ATOM 995 N N . ARG A 1 125 ? -4.784 -19.263 -14.275 1.00 80.88 125 ARG A N 1
ATOM 996 C CA . ARG A 1 125 ? -4.540 -20.620 -13.755 1.00 80.88 125 ARG A CA 1
ATOM 997 C C . ARG A 1 125 ? -4.504 -21.690 -14.848 1.00 80.88 125 ARG A C 1
ATOM 999 O O . ARG A 1 125 ? -3.698 -22.607 -14.746 1.00 80.88 125 ARG A O 1
ATOM 1006 N N . LYS A 1 126 ? -5.368 -21.597 -15.863 1.00 76.38 126 LYS A N 1
ATOM 1007 C CA . LYS A 1 126 ? -5.469 -22.574 -16.960 1.00 76.38 126 LYS A CA 1
ATOM 1008 C C . LYS A 1 126 ? -4.259 -22.517 -17.889 1.00 76.38 126 LYS A C 1
ATOM 1010 O O . LYS A 1 126 ? -3.770 -23.563 -18.297 1.00 76.38 126 LYS A O 1
ATOM 1015 N N . VAL A 1 127 ? -3.797 -21.310 -18.202 1.00 65.12 127 VAL A N 1
ATOM 1016 C CA . VAL A 1 127 ? -2.646 -21.063 -19.083 1.00 65.12 127 VAL A CA 1
ATOM 1017 C C . VAL A 1 127 ? -1.328 -21.383 -18.376 1.00 65.12 127 VAL A C 1
ATOM 1019 O O . VAL A 1 127 ? -0.366 -21.847 -18.984 1.00 65.12 127 VAL A O 1
ATOM 1022 N N . TYR A 1 128 ? -1.299 -21.214 -17.054 1.00 60.84 128 TYR A N 1
ATOM 1023 C CA . TYR A 1 128 ? -0.105 -21.380 -16.235 1.00 60.84 128 TYR A CA 1
ATOM 1024 C C . TYR A 1 128 ? -0.310 -22.428 -15.102 1.00 60.84 128 TYR A C 1
ATOM 1026 O O . TYR A 1 128 ? -0.123 -22.111 -13.926 1.00 60.84 128 TYR A O 1
ATOM 1034 N N . PRO A 1 129 ? -0.692 -23.693 -15.404 1.00 51.59 129 PRO A N 1
ATOM 1035 C CA . PRO A 1 129 ? -1.206 -24.643 -14.403 1.00 51.59 129 PRO A CA 1
ATOM 1036 C C . PRO A 1 129 ? -0.128 -25.295 -13.521 1.00 51.59 129 PRO A C 1
ATOM 1038 O O . PRO A 1 129 ? -0.380 -25.590 -12.358 1.00 51.59 129 PRO A O 1
ATOM 1041 N N . GLN A 1 130 ? 1.089 -25.494 -14.037 1.00 48.88 130 GLN A N 1
ATOM 1042 C CA . GLN A 1 130 ? 2.233 -26.075 -13.296 1.00 48.88 130 GLN A CA 1
ATOM 1043 C C . GLN A 1 130 ? 3.091 -25.012 -12.588 1.00 48.88 130 GLN A C 1
ATOM 1045 O O . GLN A 1 130 ? 4.000 -25.304 -11.816 1.00 48.88 130 GLN A O 1
ATOM 1050 N N . LYS A 1 131 ? 2.817 -23.751 -12.896 1.00 43.97 131 LYS A N 1
ATOM 1051 C CA . LYS A 1 131 ? 3.530 -22.568 -12.457 1.00 43.97 131 LYS A CA 1
ATOM 1052 C C . LYS A 1 131 ? 2.531 -21.457 -12.694 1.00 43.97 131 LYS A C 1
ATOM 1054 O O . LYS A 1 131 ? 2.522 -20.997 -13.824 1.00 43.97 131 LYS A O 1
ATOM 1059 N N . VAL A 1 132 ? 1.776 -20.957 -11.708 1.00 49.56 132 VAL A N 1
ATOM 1060 C CA . VAL A 1 132 ? 1.496 -19.510 -11.739 1.00 49.56 132 VAL A CA 1
ATOM 1061 C C . VAL A 1 132 ? 2.895 -18.928 -11.792 1.00 49.56 132 VAL A C 1
ATOM 1063 O O . VAL A 1 132 ? 3.604 -18.991 -10.789 1.00 49.56 132 VAL A O 1
ATOM 1066 N N . SER A 1 133 ? 3.393 -18.638 -12.999 1.00 50.16 133 SER A N 1
ATOM 1067 C CA . SER A 1 133 ? 4.826 -18.453 -13.165 1.00 50.16 133 SER A CA 1
ATOM 1068 C C . SER A 1 133 ? 5.218 -17.341 -12.219 1.00 50.16 133 SER A C 1
ATOM 1070 O O . SER A 1 133 ? 4.418 -16.432 -11.988 1.00 50.16 133 SER A O 1
ATOM 1072 N N . VAL A 1 134 ? 6.409 -17.433 -11.635 1.00 57.56 134 VAL A N 1
ATOM 1073 C CA . VAL A 1 134 ? 6.974 -16.359 -10.809 1.00 57.56 134 VAL A CA 1
ATOM 1074 C C . VAL A 1 134 ? 6.709 -14.980 -11.450 1.00 57.56 134 VAL A C 1
ATOM 1076 O O . VAL A 1 134 ? 6.476 -14.001 -10.750 1.00 57.56 134 VAL A O 1
ATOM 1079 N N . ASP A 1 135 ? 6.613 -14.936 -12.783 1.00 57.66 135 ASP A N 1
ATOM 1080 C CA . ASP A 1 135 ? 6.316 -13.757 -13.588 1.00 57.66 135 ASP A CA 1
ATOM 1081 C C . ASP A 1 135 ? 4.852 -13.243 -13.543 1.00 57.66 135 ASP A C 1
ATOM 1083 O O . ASP A 1 135 ? 4.653 -12.037 -13.649 1.00 57.66 135 ASP A O 1
ATOM 1087 N N . ASN A 1 136 ? 3.829 -14.097 -13.372 1.00 69.88 136 ASN A N 1
ATOM 1088 C CA . ASN A 1 136 ? 2.400 -13.701 -13.366 1.00 69.88 136 ASN A CA 1
ATOM 1089 C C . ASN A 1 136 ? 1.740 -13.753 -11.981 1.00 69.88 136 ASN A C 1
ATOM 1091 O O . ASN A 1 136 ? 0.567 -13.409 -11.824 1.00 69.88 136 ASN A O 1
ATOM 1095 N N . GLN A 1 137 ? 2.491 -14.165 -10.963 1.00 79.56 137 GLN A N 1
ATOM 1096 C CA . GLN A 1 137 ? 1.991 -14.316 -9.602 1.00 79.56 137 GLN A CA 1
ATOM 1097 C C . GLN A 1 137 ? 1.419 -13.008 -9.029 1.00 79.56 137 GLN A C 1
ATOM 1099 O O . GLN A 1 137 ? 0.392 -13.023 -8.355 1.00 79.56 137 GLN A O 1
ATOM 1104 N N . GLN A 1 138 ? 2.032 -11.869 -9.353 1.00 82.75 138 GLN A N 1
ATOM 1105 C CA . GLN A 1 138 ? 1.583 -10.562 -8.868 1.00 82.75 138 GLN A CA 1
ATOM 1106 C C . GLN A 1 138 ? 0.258 -10.117 -9.506 1.00 82.75 138 GLN A C 1
ATOM 1108 O O . GLN A 1 138 ? -0.581 -9.575 -8.793 1.00 82.75 138 GLN A O 1
ATOM 1113 N N . VAL A 1 139 ? 0.023 -10.411 -10.796 1.00 83.94 139 VAL A N 1
ATOM 1114 C CA . VAL A 1 139 ? -1.285 -10.171 -11.453 1.00 83.94 139 VAL A CA 1
ATOM 1115 C C . VAL A 1 139 ? -2.361 -10.997 -10.780 1.00 83.94 139 VAL A C 1
ATOM 1117 O O . VAL A 1 139 ? -3.436 -10.499 -10.474 1.00 83.94 139 VAL A O 1
ATOM 1120 N N . TYR A 1 140 ? -2.067 -12.274 -10.538 1.00 87.31 140 TYR A N 1
ATOM 1121 C CA . TYR A 1 140 ? -3.019 -13.170 -9.905 1.00 87.31 140 TYR A CA 1
ATOM 1122 C C . TYR A 1 140 ? -3.418 -12.658 -8.516 1.00 87.31 140 TYR A C 1
ATOM 1124 O O . TYR A 1 140 ? -4.604 -12.591 -8.202 1.00 87.31 140 TYR A O 1
ATOM 1132 N N . PHE A 1 141 ? -2.447 -12.227 -7.706 1.00 89.69 141 PHE A N 1
ATOM 1133 C CA . PHE A 1 141 ? -2.738 -11.611 -6.413 1.00 89.69 141 PHE A CA 1
ATOM 1134 C C . PHE A 1 141 ? -3.463 -10.275 -6.540 1.00 89.69 141 PHE A C 1
ATOM 1136 O O . PHE A 1 141 ? -4.382 -10.030 -5.771 1.00 89.69 141 PHE A O 1
ATOM 1143 N N . TYR A 1 142 ? -3.131 -9.445 -7.526 1.00 90.88 142 TYR A N 1
ATOM 1144 C CA . TYR A 1 142 ? -3.897 -8.233 -7.802 1.00 90.88 142 TYR A CA 1
ATOM 1145 C C . TYR A 1 142 ? -5.376 -8.539 -8.084 1.00 90.88 142 TYR A C 1
ATOM 1147 O O . TYR A 1 142 ? -6.247 -7.968 -7.438 1.00 90.88 142 TYR A O 1
ATOM 1155 N N . ILE A 1 143 ? -5.671 -9.518 -8.941 1.00 92.12 143 ILE A N 1
ATOM 1156 C CA . ILE A 1 143 ? -7.051 -9.933 -9.229 1.00 92.12 143 ILE A CA 1
ATOM 1157 C C . ILE A 1 143 ? -7.754 -10.439 -7.964 1.00 92.12 143 ILE A C 1
ATOM 1159 O O . ILE A 1 143 ? -8.888 -10.054 -7.696 1.00 92.12 143 ILE A O 1
ATOM 1163 N N . LEU A 1 144 ? -7.093 -11.281 -7.161 1.00 94.25 144 LEU A N 1
ATOM 1164 C CA . LEU A 1 144 ? -7.662 -11.735 -5.888 1.00 94.25 144 LEU A CA 1
ATOM 1165 C C . LEU A 1 144 ? -7.943 -10.563 -4.938 1.00 94.25 144 LEU A C 1
ATOM 1167 O O . LEU A 1 144 ? -8.962 -10.566 -4.253 1.00 94.25 144 LEU A O 1
ATOM 1171 N N . HIS A 1 145 ? -7.070 -9.559 -4.911 1.00 95.31 145 HIS A N 1
ATOM 1172 C CA . HIS A 1 145 ? -7.236 -8.364 -4.087 1.00 95.31 145 HIS A CA 1
ATOM 1173 C C . HIS A 1 145 ? -8.477 -7.573 -4.517 1.00 95.31 145 HIS A C 1
ATOM 1175 O O . HIS A 1 145 ? -9.307 -7.253 -3.669 1.00 95.31 145 HIS A O 1
ATOM 1181 N N . GLN A 1 146 ? -8.686 -7.377 -5.823 1.00 95.75 146 GLN A N 1
ATOM 1182 C CA . GLN A 1 146 ? -9.901 -6.738 -6.342 1.00 95.75 146 GLN A CA 1
ATOM 1183 C C . GLN A 1 146 ? -11.172 -7.555 -6.042 1.00 95.75 146 GLN A C 1
ATOM 1185 O O . GLN A 1 146 ? -12.191 -6.998 -5.637 1.00 95.75 146 GLN A O 1
ATOM 1190 N N . ILE A 1 147 ? -11.117 -8.891 -6.133 1.00 96.81 147 ILE A N 1
ATOM 1191 C CA . ILE A 1 147 ? -12.244 -9.754 -5.729 1.00 96.81 147 ILE A CA 1
ATOM 1192 C C . ILE A 1 147 ? -12.564 -9.572 -4.236 1.00 96.81 147 ILE A C 1
ATOM 1194 O O . ILE A 1 147 ? -13.736 -9.473 -3.869 1.00 96.81 147 ILE A O 1
ATOM 1198 N N . ALA A 1 148 ? -11.546 -9.511 -3.371 1.00 97.19 148 ALA A N 1
ATOM 1199 C CA . ALA A 1 148 ? -11.733 -9.299 -1.936 1.00 97.19 148 ALA A CA 1
ATOM 1200 C C . ALA A 1 148 ? -12.400 -7.945 -1.639 1.00 97.19 148 ALA A C 1
ATOM 1202 O O . ALA A 1 148 ? -13.336 -7.891 -0.837 1.00 97.19 148 ALA A O 1
ATOM 1203 N N . ARG A 1 149 ? -11.988 -6.880 -2.337 1.00 95.69 149 ARG A N 1
ATOM 1204 C CA . ARG A 1 149 ? -12.607 -5.546 -2.268 1.00 95.69 149 ARG A CA 1
ATOM 1205 C C . ARG A 1 149 ? -14.062 -5.557 -2.720 1.00 95.69 149 ARG A C 1
ATOM 1207 O O . ARG A 1 149 ? -14.919 -5.034 -2.013 1.00 95.69 149 ARG A O 1
ATOM 1214 N N . CYS A 1 150 ? -14.380 -6.247 -3.813 1.00 96.50 150 CYS A N 1
ATOM 1215 C CA . CYS A 1 150 ? -15.763 -6.411 -4.260 1.00 96.50 150 CYS A CA 1
ATOM 1216 C C . CYS A 1 150 ? -16.625 -7.172 -3.234 1.00 96.50 150 CYS A C 1
ATOM 1218 O O . CYS A 1 150 ? -17.756 -6.770 -2.958 1.00 96.50 150 CYS A O 1
ATOM 1220 N N . PHE A 1 151 ? -16.113 -8.249 -2.622 1.00 97.44 151 PHE A N 1
ATOM 1221 C CA . PHE A 1 151 ? -16.837 -8.944 -1.548 1.00 97.44 151 PHE A CA 1
ATOM 1222 C C . PHE A 1 151 ? -17.039 -8.058 -0.318 1.00 97.44 151 PHE A C 1
ATOM 1224 O O . PHE A 1 151 ? -18.118 -8.078 0.279 1.00 97.44 151 PHE A O 1
ATOM 1231 N N . PHE A 1 152 ? -16.030 -7.264 0.041 1.00 96.06 152 PHE A N 1
ATOM 1232 C CA . PHE A 1 152 ? -16.133 -6.284 1.115 1.00 96.06 152 PHE A CA 1
ATOM 1233 C C . PHE A 1 152 ? -17.220 -5.241 0.813 1.00 96.06 152 PHE A C 1
ATOM 1235 O O . PHE A 1 152 ? -18.069 -4.985 1.667 1.00 96.06 152 PHE A O 1
ATOM 1242 N N . ALA A 1 153 ? -17.263 -4.716 -0.416 1.00 93.44 153 ALA A N 1
ATOM 1243 C CA . ALA A 1 153 ? -18.275 -3.769 -0.887 1.00 93.44 153 ALA A CA 1
ATOM 1244 C C . ALA A 1 153 ? -19.701 -4.335 -0.802 1.00 93.44 153 ALA A C 1
ATOM 1246 O O . ALA A 1 153 ? -20.638 -3.652 -0.389 1.00 93.44 153 ALA A O 1
ATOM 1247 N N . LEU A 1 154 ? -19.853 -5.624 -1.120 1.00 94.56 154 LEU A N 1
ATOM 1248 C CA . LEU A 1 154 ? -21.099 -6.383 -0.975 1.00 94.56 154 LEU A CA 1
ATOM 1249 C C . LEU A 1 154 ? -21.435 -6.742 0.483 1.00 94.56 154 LEU A C 1
ATOM 1251 O O . LEU A 1 154 ? -22.400 -7.467 0.725 1.00 94.56 154 LEU A O 1
ATOM 1255 N N . LYS A 1 155 ? -20.650 -6.267 1.460 1.00 94.44 155 LYS A N 1
ATOM 1256 C CA . LYS A 1 155 ? -20.754 -6.594 2.894 1.00 94.44 155 LYS A CA 1
ATOM 1257 C C . LYS A 1 155 ? -20.604 -8.087 3.196 1.00 94.44 155 LYS A C 1
ATOM 1259 O O . LYS A 1 155 ? -20.945 -8.547 4.286 1.00 94.44 155 LYS A O 1
ATOM 1264 N N . ASN A 1 156 ? -20.055 -8.856 2.260 1.00 95.75 156 ASN A N 1
ATOM 1265 C CA . ASN A 1 156 ? -19.721 -10.255 2.468 1.00 95.75 156 ASN A CA 1
ATOM 1266 C C . ASN A 1 156 ? -18.316 -10.366 3.072 1.00 95.75 156 ASN A C 1
ATOM 1268 O O . ASN A 1 156 ? -17.368 -10.859 2.455 1.00 95.75 156 ASN A O 1
ATOM 1272 N N . TYR A 1 157 ? -18.184 -9.878 4.307 1.00 95.75 157 TYR A N 1
ATOM 1273 C CA . TYR A 1 157 ? -16.900 -9.799 5.002 1.00 95.75 157 TYR A CA 1
ATOM 1274 C C . TYR A 1 157 ? -16.264 -11.173 5.229 1.00 95.75 157 TYR A C 1
ATOM 1276 O O . TYR A 1 157 ? -15.044 -11.281 5.258 1.00 95.75 157 TYR A O 1
ATOM 1284 N N . SER A 1 158 ? -17.071 -12.232 5.351 1.00 95.81 158 SER A N 1
ATOM 1285 C CA . SER A 1 158 ? -16.562 -13.597 5.511 1.00 95.81 158 SER A CA 1
ATOM 1286 C C . SER A 1 158 ? -15.811 -14.075 4.265 1.00 95.81 158 SER A C 1
ATOM 1288 O O . SER A 1 158 ? -14.712 -14.610 4.392 1.00 95.81 158 SER A O 1
ATOM 1290 N N . GLU A 1 159 ? -16.368 -13.878 3.065 1.00 96.81 159 GLU A N 1
ATOM 1291 C CA . GLU A 1 159 ? -15.681 -14.265 1.823 1.00 96.81 159 GLU A CA 1
ATOM 1292 C C . GLU A 1 159 ? -14.494 -13.350 1.517 1.00 96.81 159 GLU A C 1
ATOM 1294 O O . GLU A 1 159 ? -13.424 -13.841 1.158 1.00 96.81 159 GLU A O 1
ATOM 1299 N N . ALA A 1 160 ? -14.631 -12.039 1.746 1.00 97.56 160 ALA A N 1
ATOM 1300 C CA . ALA A 1 160 ? -13.511 -11.109 1.619 1.00 97.56 160 ALA A CA 1
ATOM 1301 C C . ALA A 1 160 ? -12.334 -11.521 2.524 1.00 97.56 160 ALA A C 1
ATOM 1303 O O . ALA A 1 160 ? -11.186 -11.565 2.079 1.00 97.56 160 ALA A O 1
ATOM 1304 N N . LEU A 1 161 ? -12.616 -11.893 3.780 1.00 96.75 161 LEU A N 1
ATOM 1305 C CA . LEU A 1 161 ? -11.588 -12.266 4.748 1.00 96.75 161 LEU A CA 1
ATOM 1306 C C . LEU A 1 161 ? -10.819 -13.521 4.331 1.00 96.75 161 LEU A C 1
ATOM 1308 O O . LEU A 1 161 ? -9.592 -13.518 4.412 1.00 96.75 161 LEU A O 1
ATOM 1312 N N . LYS A 1 162 ? -11.516 -14.553 3.835 1.00 96.44 162 LYS A N 1
ATOM 1313 C CA . LYS A 1 162 ? -10.880 -15.780 3.321 1.00 96.44 162 LYS A CA 1
ATOM 1314 C C . LYS A 1 162 ? -9.834 -15.470 2.249 1.00 96.44 162 LYS A C 1
ATOM 1316 O O . LYS A 1 162 ? -8.794 -16.119 2.194 1.00 96.44 162 LYS A O 1
ATOM 1321 N N . ILE A 1 163 ? -10.094 -14.471 1.405 1.00 96.06 163 ILE A N 1
ATOM 1322 C CA . ILE A 1 163 ? -9.152 -14.060 0.362 1.00 96.06 163 ILE A CA 1
ATOM 1323 C C . ILE A 1 163 ? -7.985 -13.271 0.964 1.00 96.06 163 ILE A C 1
ATOM 1325 O O . ILE A 1 163 ? -6.831 -13.567 0.651 1.00 96.06 163 ILE A O 1
ATOM 1329 N N . TYR A 1 164 ? -8.248 -12.324 1.872 1.00 96.44 164 TYR A N 1
ATOM 1330 C CA . TYR A 1 164 ? -7.189 -11.551 2.536 1.00 96.44 164 TYR A CA 1
ATOM 1331 C C . TYR A 1 164 ? -6.205 -12.405 3.351 1.00 96.44 164 TYR A C 1
ATOM 1333 O O . TYR A 1 164 ? -5.070 -11.989 3.590 1.00 96.44 164 TYR A O 1
ATOM 1341 N N . GLU A 1 165 ? -6.599 -13.602 3.779 1.00 90.81 165 GLU A N 1
ATOM 1342 C CA . GLU A 1 165 ? -5.708 -14.550 4.454 1.00 90.81 165 GLU A CA 1
ATOM 1343 C C . GLU A 1 165 ? -4.668 -15.197 3.531 1.00 90.81 165 GLU A C 1
ATOM 1345 O O . GLU A 1 165 ? -3.650 -15.682 4.022 1.00 90.81 165 GLU A O 1
ATOM 1350 N N . PHE A 1 166 ? -4.879 -15.166 2.212 1.00 89.62 166 PHE A N 1
ATOM 1351 C CA . PHE A 1 166 ? -4.042 -15.875 1.244 1.00 89.62 166 PHE A CA 1
ATOM 1352 C C . PHE A 1 166 ? -2.819 -15.079 0.756 1.00 89.62 166 PHE A C 1
ATOM 1354 O O . PHE A 1 166 ? -1.906 -15.661 0.167 1.00 89.62 166 PHE A O 1
ATOM 1361 N N . PHE A 1 167 ? -2.766 -13.758 0.968 1.00 89.50 167 PHE A N 1
ATOM 1362 C CA . PHE A 1 167 ? -1.702 -12.928 0.390 1.00 89.50 167 PHE A CA 1
ATOM 1363 C C . PHE A 1 167 ? -0.321 -13.233 0.993 1.00 89.50 167 PHE A C 1
ATOM 1365 O O . PHE A 1 167 ? -0.126 -13.080 2.203 1.00 89.50 167 PHE A O 1
ATOM 1372 N N . PRO A 1 168 ? 0.677 -13.621 0.174 1.00 87.94 168 PRO A N 1
ATOM 1373 C CA . PRO A 1 168 ? 2.018 -13.891 0.672 1.00 87.94 168 PRO A CA 1
ATOM 1374 C C . PRO A 1 168 ? 2.820 -12.608 0.902 1.00 87.94 168 PRO A C 1
ATOM 1376 O O . PRO A 1 168 ? 2.523 -11.543 0.364 1.00 87.94 168 PRO A O 1
ATOM 1379 N N . ARG A 1 169 ? 3.940 -12.753 1.621 1.00 84.62 169 ARG A N 1
ATOM 1380 C CA . ARG A 1 169 ? 4.934 -11.687 1.860 1.00 84.62 169 ARG A CA 1
ATOM 1381 C C . ARG A 1 169 ? 5.538 -11.080 0.601 1.00 84.62 169 ARG A C 1
ATOM 1383 O O . ARG A 1 169 ? 6.023 -9.960 0.652 1.00 84.62 169 ARG A O 1
ATOM 1390 N N . SER A 1 170 ? 5.516 -11.813 -0.507 1.00 81.81 170 SER A N 1
ATOM 1391 C CA . SER A 1 170 ? 6.014 -11.341 -1.796 1.00 81.81 170 SER A CA 1
ATOM 1392 C C . SER A 1 170 ? 5.021 -10.452 -2.549 1.00 81.81 170 SER A C 1
ATOM 1394 O O . SER A 1 170 ? 5.396 -9.910 -3.585 1.00 81.81 170 SER A O 1
ATOM 1396 N N . TYR A 1 171 ? 3.770 -10.314 -2.094 1.00 86.31 171 TYR A N 1
ATOM 1397 C CA . TYR A 1 171 ? 2.797 -9.456 -2.767 1.00 86.31 171 TYR A CA 1
ATOM 1398 C C . TYR A 1 171 ? 3.129 -7.978 -2.532 1.00 86.31 171 TYR A C 1
ATOM 1400 O O . TYR A 1 171 ? 3.226 -7.538 -1.388 1.00 86.31 171 TYR A O 1
ATOM 1408 N N . TYR A 1 172 ? 3.290 -7.198 -3.605 1.00 83.81 172 TYR A N 1
ATOM 1409 C CA . TYR A 1 172 ? 3.762 -5.809 -3.496 1.00 83.81 172 TYR A CA 1
ATOM 1410 C C . TYR A 1 172 ? 2.802 -4.899 -2.710 1.00 83.81 172 TYR A C 1
ATOM 1412 O O . TYR A 1 172 ? 3.248 -3.975 -2.042 1.00 83.81 172 TYR A O 1
ATOM 1420 N N . ASN A 1 173 ? 1.499 -5.199 -2.721 1.00 87.50 173 ASN A N 1
ATOM 1421 C CA . ASN A 1 173 ? 0.481 -4.480 -1.951 1.00 87.50 173 ASN A CA 1
ATOM 1422 C C . ASN A 1 173 ? 0.179 -5.146 -0.596 1.00 87.50 173 ASN A C 1
ATOM 1424 O O . ASN A 1 173 ? -0.892 -4.922 -0.030 1.00 87.50 173 ASN A O 1
ATOM 1428 N N . LEU A 1 174 ? 1.084 -5.968 -0.040 1.00 90.38 174 LEU A N 1
ATOM 1429 C CA . LEU A 1 174 ? 0.798 -6.687 1.206 1.00 90.38 174 LEU A CA 1
ATOM 1430 C C . LEU A 1 174 ? 0.407 -5.736 2.351 1.00 90.38 174 LEU A C 1
ATOM 1432 O O . LEU A 1 174 ? -0.548 -6.038 3.062 1.00 90.38 174 LEU A O 1
ATOM 1436 N N . ARG A 1 175 ? 1.066 -4.576 2.514 1.00 90.12 175 ARG A N 1
ATOM 1437 C CA . ARG A 1 175 ? 0.692 -3.597 3.560 1.00 90.12 175 ARG A CA 1
ATOM 1438 C C . ARG A 1 175 ? -0.773 -3.179 3.428 1.00 90.12 175 ARG A C 1
ATOM 1440 O O . ARG A 1 175 ? -1.513 -3.266 4.403 1.00 90.12 175 ARG A O 1
ATOM 1447 N N . GLN A 1 176 ? -1.185 -2.808 2.215 1.00 91.50 176 GLN A N 1
ATOM 1448 C CA . GLN A 1 176 ? -2.564 -2.431 1.906 1.00 91.50 176 GLN A CA 1
ATOM 1449 C C . GLN A 1 176 ? -3.530 -3.583 2.201 1.00 91.50 176 GLN A C 1
ATOM 1451 O O . GLN A 1 176 ? -4.530 -3.386 2.881 1.00 91.50 176 GLN A O 1
ATOM 1456 N N . THR A 1 177 ? -3.197 -4.815 1.803 1.00 94.88 177 THR A N 1
ATOM 1457 C CA . THR A 1 177 ? -4.059 -5.965 2.125 1.00 94.88 177 THR A CA 1
ATOM 1458 C C . THR A 1 177 ? -4.156 -6.226 3.627 1.00 94.88 177 THR A C 1
ATOM 1460 O O . THR A 1 177 ? -5.199 -6.672 4.079 1.00 94.88 177 THR A O 1
ATOM 1463 N N . GLN A 1 178 ? -3.120 -5.940 4.430 1.00 94.75 178 GLN A N 1
ATOM 1464 C CA . GLN A 1 178 ? -3.214 -6.041 5.893 1.00 94.75 178 GLN A CA 1
ATOM 1465 C C . GLN A 1 178 ? -4.106 -4.941 6.478 1.00 94.75 178 GLN A C 1
ATOM 1467 O O . GLN A 1 178 ? -4.864 -5.207 7.412 1.00 94.75 178 GLN A O 1
ATOM 1472 N N . PHE A 1 179 ? -4.051 -3.730 5.923 1.00 95.31 179 PHE A N 1
ATOM 1473 C CA . PHE A 1 179 ? -4.964 -2.646 6.282 1.00 95.31 179 PHE A CA 1
ATOM 1474 C C . PHE A 1 179 ? -6.425 -3.013 5.978 1.00 95.31 179 PHE A C 1
ATOM 1476 O O . PHE A 1 179 ? -7.289 -2.926 6.851 1.00 95.31 179 PHE A O 1
ATOM 1483 N N . GLU A 1 180 ? -6.700 -3.541 4.789 1.00 96.31 180 GLU A N 1
ATOM 1484 C CA . GLU A 1 180 ? -8.045 -3.975 4.390 1.00 96.31 180 GLU A CA 1
ATOM 1485 C C . GLU A 1 180 ? -8.500 -5.233 5.150 1.00 96.31 180 GLU A C 1
ATOM 1487 O O . GLU A 1 180 ? -9.662 -5.342 5.556 1.00 96.31 180 GLU A O 1
ATOM 1492 N N . LYS A 1 181 ? -7.577 -6.160 5.446 1.00 96.56 181 LYS A N 1
ATOM 1493 C CA . LYS A 1 181 ? -7.821 -7.337 6.293 1.00 96.56 181 LYS A CA 1
ATOM 1494 C C . LYS A 1 181 ? -8.246 -6.940 7.698 1.00 96.56 181 LYS A C 1
ATOM 1496 O O . LYS A 1 181 ? -9.163 -7.555 8.234 1.00 96.56 181 LYS A O 1
ATOM 1501 N N . MET A 1 182 ? -7.603 -5.933 8.295 1.00 96.12 182 MET A N 1
ATOM 1502 C CA . MET A 1 182 ? -7.978 -5.413 9.612 1.00 96.12 182 MET A CA 1
ATOM 1503 C C . MET A 1 182 ? -9.452 -5.005 9.630 1.00 96.12 182 MET A C 1
ATOM 1505 O O . MET A 1 182 ? -10.201 -5.470 10.490 1.00 96.12 182 MET A O 1
ATOM 1509 N N . TRP A 1 183 ? -9.871 -4.169 8.678 1.00 94.44 183 TRP A N 1
ATOM 1510 C CA . TRP A 1 183 ? -11.258 -3.717 8.575 1.00 94.44 183 TRP A CA 1
ATOM 1511 C C . TRP A 1 183 ? -12.218 -4.869 8.307 1.00 94.44 183 TRP A C 1
ATOM 1513 O O . TRP A 1 183 ? -13.213 -5.026 9.013 1.00 94.44 183 TRP A O 1
ATOM 1523 N N . THR A 1 184 ? -11.896 -5.718 7.335 1.00 96.12 184 THR A N 1
ATOM 1524 C CA . THR A 1 184 ? -12.723 -6.875 6.974 1.00 96.12 184 THR A CA 1
ATOM 1525 C C . THR A 1 184 ? -12.928 -7.807 8.167 1.00 96.12 184 THR A C 1
ATOM 1527 O O . THR A 1 184 ? -14.052 -8.215 8.454 1.00 96.12 184 THR A O 1
ATOM 1530 N N . ALA A 1 185 ? -11.861 -8.102 8.911 1.00 94.50 185 ALA A N 1
ATOM 1531 C CA . ALA A 1 185 ? -11.914 -8.935 10.104 1.00 94.50 185 ALA A CA 1
ATOM 1532 C C . ALA A 1 185 ? -12.712 -8.272 11.233 1.00 94.50 185 ALA A C 1
ATOM 1534 O O . ALA A 1 185 ? -13.522 -8.936 11.881 1.00 94.50 185 ALA A O 1
ATOM 1535 N N . PHE A 1 186 ? -12.535 -6.965 11.443 1.00 93.19 186 PHE A N 1
ATOM 1536 C CA . PHE A 1 186 ? -13.313 -6.204 12.418 1.00 93.19 186 PHE A CA 1
ATOM 1537 C C . PHE A 1 186 ? -14.818 -6.290 12.121 1.00 93.19 186 PHE A C 1
ATOM 1539 O O . PHE A 1 186 ? -15.593 -6.658 13.007 1.00 93.19 186 PHE A O 1
ATOM 1546 N N . TYR A 1 187 ? -15.224 -6.059 10.868 1.00 87.25 187 TYR A N 1
ATOM 1547 C CA . TYR A 1 187 ? -16.624 -6.157 10.442 1.00 87.25 187 TYR A CA 1
ATOM 1548 C C . TYR A 1 187 ? -17.173 -7.590 10.469 1.00 87.25 187 TYR A C 1
ATOM 1550 O O . TYR A 1 187 ? -18.337 -7.800 10.805 1.00 87.25 187 TYR A O 1
ATOM 1558 N N . ALA A 1 188 ? -16.334 -8.592 10.208 1.00 88.81 188 ALA A N 1
ATOM 1559 C CA . ALA A 1 188 ? -16.677 -10.004 10.380 1.00 88.81 188 ALA A CA 1
ATOM 1560 C C . ALA A 1 188 ? -16.715 -10.455 11.859 1.00 88.81 188 ALA A C 1
ATOM 1562 O O . ALA A 1 188 ? -16.899 -11.642 12.135 1.00 88.81 188 ALA A O 1
ATOM 1563 N N . ASN A 1 189 ? -16.512 -9.538 12.817 1.00 87.25 189 ASN A N 1
ATOM 1564 C CA . ASN A 1 189 ? -16.400 -9.814 14.252 1.00 87.25 189 ASN A CA 1
ATOM 1565 C C . ASN A 1 189 ? -15.289 -10.837 14.595 1.00 87.25 189 ASN A C 1
ATOM 1567 O O . ASN A 1 189 ? -15.382 -11.576 15.576 1.00 87.25 189 ASN A O 1
ATOM 1571 N N . LYS A 1 190 ? -14.221 -10.871 13.790 1.00 89.44 190 LYS A N 1
ATOM 1572 C CA . LYS A 1 190 ? -12.996 -11.663 13.982 1.00 89.44 190 LYS A CA 1
ATOM 1573 C C . LYS A 1 190 ? -11.905 -10.789 14.601 1.00 89.44 190 LYS A C 1
ATOM 1575 O O . LYS A 1 190 ? -10.967 -10.340 13.943 1.00 89.44 190 LYS A O 1
ATOM 1580 N N . ILE A 1 191 ? -12.098 -10.469 15.878 1.00 89.44 191 ILE A N 1
ATOM 1581 C CA . ILE A 1 191 ? -11.313 -9.464 16.609 1.00 89.44 191 ILE A CA 1
ATOM 1582 C C . ILE A 1 191 ? -9.830 -9.845 16.727 1.00 89.44 191 ILE A C 1
ATOM 1584 O O . ILE A 1 191 ? -8.958 -8.991 16.592 1.00 89.44 191 ILE A O 1
ATOM 1588 N N . ASP A 1 192 ? -9.544 -11.124 16.940 1.00 84.50 192 ASP A N 1
ATOM 1589 C CA . ASP A 1 192 ? -8.201 -11.702 16.965 1.00 84.50 192 ASP A CA 1
ATOM 1590 C C . ASP A 1 192 ? -7.445 -11.452 15.652 1.00 84.50 192 ASP A C 1
ATOM 1592 O O . ASP A 1 192 ? -6.312 -10.962 15.661 1.00 84.50 192 ASP A O 1
ATOM 1596 N N . ILE A 1 193 ? -8.108 -11.691 14.517 1.00 92.62 193 ILE A N 1
ATOM 1597 C CA . ILE A 1 193 ? -7.536 -11.471 13.187 1.00 92.62 193 ILE A CA 1
ATOM 1598 C C . ILE A 1 193 ? -7.326 -9.974 12.928 1.00 92.62 193 ILE A C 1
ATOM 1600 O O . ILE A 1 193 ? -6.280 -9.585 12.404 1.00 92.62 193 ILE A O 1
ATOM 1604 N N . ALA A 1 194 ? -8.273 -9.123 13.335 1.00 94.19 194 ALA A N 1
ATOM 1605 C CA . ALA A 1 194 ? -8.152 -7.672 13.193 1.00 94.19 194 ALA A CA 1
ATOM 1606 C C . ALA A 1 194 ? -6.947 -7.110 13.973 1.00 94.19 194 ALA A C 1
ATOM 1608 O O . ALA A 1 194 ? -6.152 -6.352 13.414 1.00 94.19 194 ALA A O 1
ATOM 1609 N N . ILE A 1 195 ? -6.750 -7.529 15.232 1.00 90.81 195 ILE A N 1
ATOM 1610 C CA . ILE A 1 195 ? -5.568 -7.153 16.032 1.00 90.81 195 ILE A CA 1
ATOM 1611 C C . ILE A 1 195 ? -4.284 -7.670 15.376 1.00 90.81 195 ILE A C 1
ATOM 1613 O O . ILE A 1 195 ? -3.302 -6.930 15.287 1.00 90.81 195 ILE A O 1
ATOM 1617 N N . GLY A 1 196 ? -4.280 -8.918 14.897 1.00 91.75 196 GLY A N 1
ATOM 1618 C CA . GLY A 1 196 ? -3.129 -9.499 14.204 1.00 91.75 196 GLY A CA 1
ATOM 1619 C C . GLY A 1 196 ? -2.740 -8.719 12.944 1.00 91.75 196 GLY A C 1
ATOM 1620 O O . GLY A 1 196 ? -1.554 -8.498 12.688 1.00 91.75 196 GLY A O 1
ATOM 1621 N N . ALA A 1 197 ? -3.726 -8.233 12.189 1.00 94.12 197 ALA A N 1
ATOM 1622 C CA . ALA A 1 197 ? -3.510 -7.391 11.017 1.00 94.12 197 ALA A CA 1
ATOM 1623 C C . ALA A 1 197 ? -2.953 -6.001 11.391 1.00 94.12 197 ALA A C 1
ATOM 1625 O O . ALA A 1 197 ? -2.015 -5.528 10.748 1.00 94.12 197 ALA A O 1
ATOM 1626 N N . ILE A 1 198 ? -3.440 -5.375 12.473 1.00 93.06 198 ILE A N 1
ATOM 1627 C CA . ILE A 1 198 ? -2.870 -4.122 13.020 1.00 93.06 198 ILE A CA 1
ATOM 1628 C C . ILE A 1 198 ? -1.409 -4.325 13.441 1.00 93.06 198 ILE A C 1
ATOM 1630 O O . ILE A 1 198 ? -0.535 -3.527 13.103 1.00 93.06 198 ILE A O 1
ATOM 1634 N N . ALA A 1 199 ? -1.123 -5.406 14.170 1.00 90.00 199 ALA A N 1
ATOM 1635 C CA . ALA A 1 199 ? 0.230 -5.732 14.612 1.00 90.00 199 ALA A CA 1
ATOM 1636 C C . ALA A 1 199 ? 1.169 -6.000 13.425 1.00 90.00 199 ALA A C 1
ATOM 1638 O O . ALA A 1 199 ? 2.323 -5.574 13.440 1.00 90.00 199 ALA A O 1
ATOM 1639 N N . SER A 1 200 ? 0.663 -6.646 12.372 1.00 90.69 200 SER A N 1
ATOM 1640 C CA . SER A 1 200 ? 1.422 -6.892 11.143 1.00 90.69 200 SER A CA 1
ATOM 1641 C C . SER A 1 200 ? 1.813 -5.583 10.461 1.00 90.69 200 SER A C 1
ATOM 1643 O O . SER A 1 200 ? 2.978 -5.421 10.104 1.00 90.69 200 SER A O 1
ATOM 1645 N N . GLN A 1 201 ? 0.888 -4.623 10.356 1.00 89.94 201 GLN A N 1
ATOM 1646 C CA . GLN A 1 201 ? 1.163 -3.288 9.808 1.00 89.94 201 GLN A CA 1
ATOM 1647 C C . GLN A 1 201 ? 2.185 -2.494 10.636 1.00 89.94 201 GLN A C 1
ATOM 1649 O O . GLN A 1 201 ? 2.965 -1.740 10.060 1.00 89.94 201 GLN A O 1
ATOM 1654 N N . ARG A 1 202 ? 2.226 -2.698 11.964 1.00 85.81 202 ARG A N 1
ATOM 1655 C CA . ARG A 1 202 ? 3.235 -2.108 12.869 1.00 85.81 202 ARG A CA 1
ATOM 1656 C C . ARG A 1 202 ? 4.629 -2.719 12.741 1.00 85.81 202 ARG A C 1
ATOM 1658 O O . ARG A 1 202 ? 5.565 -2.232 13.375 1.00 85.81 202 ARG A O 1
ATOM 1665 N N . SER A 1 203 ? 4.782 -3.827 12.017 1.00 86.62 203 SER A N 1
ATOM 1666 C CA . SER A 1 203 ? 6.089 -4.470 11.929 1.00 86.62 203 SER A CA 1
ATOM 1667 C C . SER A 1 203 ? 7.120 -3.509 11.311 1.00 86.62 203 SER A C 1
ATOM 1669 O O . SER A 1 203 ? 6.788 -2.791 10.362 1.00 86.62 203 SER A O 1
ATOM 1671 N N . PRO A 1 204 ? 8.392 -3.533 11.767 1.00 79.69 204 PRO A N 1
ATOM 1672 C CA . PRO A 1 204 ? 9.462 -2.707 11.191 1.00 79.69 204 PRO A CA 1
ATOM 1673 C C . PRO A 1 204 ? 9.670 -2.906 9.684 1.00 79.69 204 PRO A C 1
ATOM 1675 O O . PRO A 1 204 ? 10.382 -2.132 9.052 1.00 79.69 204 PRO A O 1
ATOM 1678 N N . TYR A 1 205 ? 9.076 -3.963 9.126 1.00 81.94 205 TYR A N 1
ATOM 1679 C CA . TYR A 1 205 ? 9.065 -4.257 7.705 1.00 81.94 205 TYR A CA 1
ATOM 1680 C C . TYR A 1 205 ? 8.244 -3.249 6.883 1.00 81.94 205 TYR A C 1
ATOM 1682 O O . TYR A 1 205 ? 8.663 -2.917 5.779 1.00 81.94 205 TYR A O 1
ATOM 1690 N N . PHE A 1 206 ? 7.105 -2.758 7.392 1.00 84.81 206 PHE A N 1
ATOM 1691 C CA . PHE A 1 206 ? 6.202 -1.891 6.623 1.00 84.81 206 PHE A CA 1
ATOM 1692 C C . PHE A 1 206 ? 6.380 -0.419 6.946 1.00 84.81 206 PHE A C 1
ATOM 1694 O O . PHE A 1 206 ? 6.783 0.361 6.086 1.00 84.81 206 PHE A O 1
ATOM 1701 N N . SER A 1 207 ? 6.039 -0.034 8.175 1.00 85.62 207 SER A N 1
ATOM 1702 C CA . SER A 1 207 ? 6.067 1.360 8.572 1.00 85.62 207 SER A CA 1
ATOM 1703 C C . SER A 1 207 ? 6.317 1.528 10.064 1.00 85.62 207 SER A C 1
ATOM 1705 O O . SER A 1 207 ? 5.936 0.689 10.878 1.00 85.62 207 SER A O 1
ATOM 1707 N N . LYS A 1 208 ? 6.964 2.638 10.424 1.00 87.19 208 LYS A N 1
ATOM 1708 C CA . LYS A 1 208 ? 7.146 3.059 11.819 1.00 87.19 208 LYS A CA 1
ATOM 1709 C C . LYS A 1 208 ? 5.868 3.617 12.437 1.00 87.19 208 LYS A C 1
ATOM 1711 O O . LYS A 1 208 ? 5.777 3.669 13.659 1.00 87.19 208 LYS A O 1
ATOM 1716 N N . ILE A 1 209 ? 4.930 4.069 11.608 1.00 89.94 209 ILE A N 1
ATOM 1717 C CA . ILE A 1 209 ? 3.653 4.636 12.033 1.00 89.94 209 ILE A CA 1
ATOM 1718 C C . ILE A 1 209 ? 2.520 3.897 11.324 1.00 89.94 209 ILE A C 1
ATOM 1720 O O . ILE A 1 209 ? 2.666 3.434 10.193 1.00 89.94 209 ILE A O 1
ATOM 1724 N N . LEU A 1 210 ? 1.374 3.766 11.979 1.00 91.25 210 LEU A N 1
ATOM 1725 C CA . LEU A 1 210 ? 0.200 3.223 11.304 1.00 91.25 210 LEU A CA 1
ATOM 1726 C C . LEU A 1 210 ? -0.522 4.312 10.507 1.00 91.25 210 LEU A C 1
ATOM 1728 O O . LEU A 1 210 ? -0.294 5.508 10.703 1.00 91.25 210 LEU A O 1
ATOM 1732 N N . GLU A 1 211 ? -1.449 3.899 9.646 1.00 91.75 211 GLU A N 1
ATOM 1733 C CA . GLU A 1 211 ? -2.494 4.822 9.213 1.00 91.75 211 GLU A CA 1
ATOM 1734 C C . GLU A 1 211 ? -3.357 5.207 10.428 1.00 91.75 211 GLU A C 1
ATOM 1736 O O . GLU A 1 211 ? -3.644 4.333 11.258 1.00 91.75 211 GLU A O 1
ATOM 1741 N N . PRO A 1 212 ? -3.805 6.474 10.549 1.00 91.94 212 PRO A N 1
ATOM 1742 C CA . PRO A 1 212 ? -4.661 6.921 11.651 1.00 91.94 212 PRO A CA 1
ATOM 1743 C C . PRO A 1 212 ? -5.850 5.982 11.909 1.00 91.94 212 PRO A C 1
ATOM 1745 O O . PRO A 1 212 ? -6.167 5.666 13.055 1.00 91.94 212 PRO A O 1
ATOM 1748 N N . ASP A 1 213 ? -6.443 5.444 10.847 1.00 89.31 213 ASP A N 1
ATOM 1749 C CA . ASP A 1 213 ? -7.607 4.561 10.928 1.00 89.31 213 ASP A CA 1
ATOM 1750 C C . ASP A 1 213 ? -7.288 3.180 11.520 1.00 89.31 213 ASP A C 1
ATOM 1752 O O . ASP A 1 213 ? -8.155 2.507 12.071 1.00 89.31 213 ASP A O 1
ATOM 1756 N N . SER A 1 214 ? -6.028 2.752 11.516 1.00 94.31 214 SER A N 1
ATOM 1757 C CA . SER A 1 214 ? -5.666 1.541 12.260 1.00 94.31 214 SER A CA 1
ATOM 1758 C C . SER A 1 214 ? -5.769 1.759 13.771 1.00 94.31 214 SER A C 1
ATOM 1760 O O . SER A 1 214 ? -6.161 0.852 14.507 1.00 94.31 214 SER A O 1
ATOM 1762 N N . TYR A 1 215 ? -5.471 2.973 14.248 1.00 93.38 215 TYR A N 1
ATOM 1763 C CA . TYR A 1 215 ? -5.610 3.314 15.662 1.00 93.38 215 TYR A CA 1
ATOM 1764 C C . TYR A 1 215 ? -7.070 3.385 16.098 1.00 93.38 215 TYR A C 1
ATOM 1766 O O . TYR A 1 215 ? -7.379 2.945 17.206 1.00 93.38 215 TYR A O 1
ATOM 1774 N N . ILE A 1 216 ? -7.975 3.896 15.252 1.00 89.50 216 ILE A N 1
ATOM 1775 C CA . ILE A 1 216 ? -9.394 3.953 15.622 1.00 89.50 216 ILE A CA 1
ATOM 1776 C C . ILE A 1 216 ? -9.949 2.542 15.817 1.00 89.50 216 ILE A C 1
ATOM 1778 O O . ILE A 1 216 ? -10.520 2.252 16.868 1.00 89.50 216 ILE A O 1
ATOM 1782 N N . VAL A 1 217 ? -9.684 1.630 14.873 1.00 90.19 217 VAL A N 1
ATOM 1783 C CA . VAL A 1 217 ? -10.092 0.220 14.978 1.00 90.19 217 VAL A CA 1
ATOM 1784 C C . VAL A 1 217 ? -9.462 -0.438 16.201 1.00 90.19 217 VAL A C 1
ATOM 1786 O O . VAL A 1 217 ? -10.154 -1.127 16.951 1.00 90.19 217 VAL A O 1
ATOM 1789 N N . GLN A 1 218 ? -8.176 -0.180 16.461 1.00 92.56 218 GLN A N 1
ATOM 1790 C CA . GLN A 1 218 ? -7.506 -0.685 17.656 1.00 92.56 218 GLN A CA 1
ATOM 1791 C C . GLN A 1 218 ? -8.221 -0.239 18.939 1.00 92.56 218 GLN A C 1
ATOM 1793 O O . GLN A 1 218 ? -8.481 -1.066 19.810 1.00 92.56 218 GLN A O 1
ATOM 1798 N N . ILE A 1 219 ? -8.571 1.042 19.061 1.00 88.94 219 ILE A N 1
ATOM 1799 C CA . ILE A 1 219 ? -9.239 1.585 20.251 1.00 88.94 219 ILE A CA 1
ATOM 1800 C C . ILE A 1 219 ? -10.636 0.990 20.422 1.00 88.94 219 ILE A C 1
ATOM 1802 O O . ILE A 1 219 ? -10.983 0.589 21.534 1.00 88.94 219 ILE A O 1
ATOM 1806 N N . TYR A 1 220 ? -11.409 0.855 19.341 1.00 86.62 220 TYR A N 1
ATOM 1807 C CA . TYR A 1 220 ? -12.712 0.187 19.384 1.00 86.62 220 TYR A CA 1
ATOM 1808 C C . TYR A 1 220 ? -12.605 -1.245 19.895 1.00 86.62 220 TYR A C 1
ATOM 1810 O O . TYR A 1 220 ? -13.349 -1.651 20.790 1.00 86.62 220 TYR A O 1
ATOM 1818 N N . ILE A 1 221 ? -11.659 -2.006 19.346 1.00 85.38 221 ILE A N 1
ATOM 1819 C CA . ILE A 1 221 ? -11.409 -3.382 19.760 1.00 85.38 221 ILE A CA 1
ATOM 1820 C C . ILE A 1 221 ? -11.028 -3.432 21.242 1.00 85.38 221 ILE A C 1
ATOM 1822 O O . ILE A 1 221 ? -11.629 -4.186 22.006 1.00 85.38 221 ILE A O 1
ATOM 1826 N N . LEU A 1 222 ? -10.063 -2.616 21.669 1.00 87.12 222 LEU A N 1
ATOM 1827 C CA . LEU A 1 222 ? -9.607 -2.594 23.057 1.00 87.12 222 LEU A CA 1
ATOM 1828 C C . LEU A 1 222 ? -10.736 -2.212 24.015 1.00 87.12 222 LEU A C 1
ATOM 1830 O O . LEU A 1 222 ? -10.863 -2.824 25.073 1.00 87.12 222 LEU A O 1
ATOM 1834 N N . ARG A 1 223 ? -11.599 -1.266 23.636 1.00 83.00 223 ARG A N 1
ATOM 1835 C CA . ARG A 1 223 ? -12.766 -0.895 24.440 1.00 83.00 223 ARG A CA 1
ATOM 1836 C C . ARG A 1 223 ? -13.771 -2.033 24.537 1.00 83.00 223 ARG A C 1
ATOM 1838 O O . ARG A 1 223 ? -14.211 -2.337 25.638 1.00 83.00 223 ARG A O 1
ATOM 1845 N N . LYS A 1 224 ? -14.076 -2.713 23.429 1.00 80.62 224 LYS A N 1
ATOM 1846 C CA . LYS A 1 224 ? -14.951 -3.900 23.420 1.00 80.62 224 LYS A CA 1
ATOM 1847 C C . LYS A 1 224 ? -14.424 -5.016 24.330 1.00 80.62 224 LYS A C 1
ATOM 1849 O O . LYS A 1 224 ? -15.211 -5.763 24.902 1.00 80.62 224 LYS A O 1
ATOM 1854 N N . LEU A 1 225 ? -13.103 -5.110 24.470 1.00 79.50 225 LEU A N 1
ATOM 1855 C CA . LEU A 1 225 ? -12.410 -6.051 25.352 1.00 79.50 225 LEU A CA 1
ATOM 1856 C C . LEU A 1 225 ? -12.168 -5.503 26.775 1.00 79.50 225 LEU A C 1
ATOM 1858 O O . LEU A 1 225 ? -11.501 -6.162 27.569 1.00 79.50 225 LEU A O 1
ATOM 1862 N N . CYS A 1 226 ? -12.661 -4.302 27.097 1.00 82.06 226 CYS A N 1
ATOM 1863 C CA . CYS A 1 226 ? -12.461 -3.608 28.376 1.00 82.06 226 CYS A CA 1
ATOM 1864 C C . CYS A 1 226 ? -10.974 -3.407 28.760 1.00 82.06 226 CYS A C 1
ATOM 1866 O O . CYS A 1 226 ? -10.600 -3.392 29.933 1.00 82.06 226 CYS A O 1
ATOM 1868 N N . ARG A 1 227 ? -10.099 -3.234 27.761 1.00 82.19 227 ARG A N 1
ATOM 1869 C CA . ARG A 1 227 ? -8.638 -3.077 27.883 1.00 82.19 227 ARG A CA 1
ATOM 1870 C C . ARG A 1 227 ? -8.225 -1.606 27.988 1.00 82.19 227 ARG A C 1
ATOM 1872 O O . ARG A 1 227 ? -7.535 -1.059 27.130 1.00 82.19 227 ARG A O 1
ATOM 1879 N N . TYR A 1 228 ? -8.682 -0.934 29.046 1.00 85.06 228 TYR A N 1
ATOM 1880 C CA . TYR A 1 228 ? -8.509 0.518 29.212 1.00 85.06 228 TYR A CA 1
ATOM 1881 C C . TYR A 1 228 ? -7.049 0.967 29.373 1.00 85.06 228 TYR A C 1
ATOM 1883 O O . TYR A 1 228 ? -6.682 2.037 28.890 1.00 85.06 228 TYR A O 1
ATOM 1891 N N . LYS A 1 229 ? -6.193 0.150 30.002 1.00 88.12 229 LYS A N 1
ATOM 1892 C CA . LYS A 1 229 ? -4.757 0.460 30.131 1.00 88.12 229 LYS A CA 1
ATOM 1893 C C . LYS A 1 229 ? -4.084 0.522 28.757 1.00 88.12 229 LYS A C 1
ATOM 1895 O O . LYS A 1 229 ? -3.274 1.405 28.494 1.00 88.12 229 LYS A O 1
ATOM 1900 N N . GLU A 1 230 ? -4.455 -0.385 27.863 1.00 89.12 230 GLU A N 1
ATOM 1901 C CA . GLU A 1 230 ? -3.952 -0.449 26.495 1.00 89.12 230 GLU A CA 1
ATOM 1902 C C . GLU A 1 230 ? -4.473 0.702 25.631 1.00 89.12 230 GLU A C 1
ATOM 1904 O O . GLU A 1 230 ? -3.727 1.223 24.798 1.00 89.12 230 GLU A O 1
ATOM 1909 N N . ILE A 1 231 ? -5.710 1.155 25.861 1.00 87.69 231 ILE A N 1
ATOM 1910 C CA . ILE A 1 231 ? -6.224 2.389 25.249 1.00 87.69 231 ILE A CA 1
ATOM 1911 C C . ILE A 1 231 ? -5.345 3.575 25.654 1.00 87.69 231 ILE A C 1
ATOM 1913 O O . ILE A 1 231 ? -4.971 4.372 24.798 1.00 87.69 231 ILE A O 1
ATOM 1917 N N . ASP A 1 232 ? -4.940 3.671 26.923 1.00 89.56 232 ASP A N 1
ATOM 1918 C CA . ASP A 1 232 ? -4.074 4.756 27.394 1.00 89.56 232 ASP A CA 1
ATOM 1919 C C . ASP A 1 232 ? -2.678 4.735 26.762 1.00 89.56 232 ASP A C 1
ATOM 1921 O O . ASP A 1 232 ? -2.143 5.797 26.434 1.00 89.56 232 ASP A O 1
ATOM 1925 N N . TYR A 1 233 ? -2.092 3.556 26.543 1.00 93.69 233 TYR A N 1
ATOM 1926 C CA . TYR A 1 233 ? -0.842 3.444 25.785 1.00 93.69 233 TYR A CA 1
ATOM 1927 C C . TYR A 1 233 ? -1.025 3.873 24.327 1.00 93.69 233 TYR A C 1
ATOM 1929 O O . TYR A 1 233 ? -0.236 4.670 23.820 1.00 93.69 233 TYR A O 1
ATOM 1937 N N . THR A 1 234 ? -2.107 3.424 23.692 1.00 92.62 234 THR A N 1
ATOM 1938 C CA . THR A 1 234 ? -2.442 3.774 22.305 1.00 92.62 234 THR A CA 1
ATOM 1939 C C . THR A 1 234 ? -2.649 5.288 22.152 1.00 92.62 234 THR A C 1
ATOM 1941 O O . THR A 1 234 ? -2.121 5.912 21.237 1.00 92.62 234 THR A O 1
ATOM 1944 N N . LEU A 1 235 ? -3.340 5.918 23.104 1.00 91.25 235 LEU A N 1
ATOM 1945 C CA . LEU A 1 235 ? -3.546 7.365 23.159 1.00 91.25 235 LEU A CA 1
ATOM 1946 C C . LEU A 1 235 ? -2.243 8.152 23.312 1.00 91.25 235 LEU A C 1
ATOM 1948 O O . LEU A 1 235 ? -2.098 9.209 22.700 1.00 91.25 235 LEU A O 1
ATOM 1952 N N . LYS A 1 236 ? -1.306 7.676 24.139 1.00 94.06 236 LYS A N 1
ATOM 1953 C CA . LYS A 1 236 ? 0.013 8.312 24.290 1.00 94.06 236 LYS A CA 1
ATOM 1954 C C . LYS A 1 236 ? 0.794 8.282 22.978 1.00 94.06 236 LYS A C 1
ATOM 1956 O O . LYS A 1 236 ? 1.379 9.294 22.609 1.00 94.06 236 LYS A O 1
ATOM 1961 N N . GLU A 1 237 ? 0.754 7.159 22.268 1.00 93.69 237 GLU A N 1
ATOM 1962 C CA . GLU A 1 237 ? 1.396 7.009 20.959 1.00 93.69 237 GLU A CA 1
ATOM 1963 C C . GLU A 1 237 ? 0.793 7.970 19.922 1.00 93.69 237 GLU A C 1
ATOM 1965 O O . GLU A 1 237 ? 1.526 8.735 19.299 1.00 93.69 237 GLU A O 1
ATOM 1970 N N . ILE A 1 238 ? -0.541 8.014 19.805 1.00 93.56 238 ILE A N 1
ATOM 1971 C CA . ILE A 1 238 ? -1.248 8.943 18.906 1.00 93.56 238 ILE A CA 1
ATOM 1972 C C . ILE A 1 238 ? -0.873 10.398 19.209 1.00 93.56 238 ILE A C 1
ATOM 1974 O O . ILE A 1 238 ? -0.639 11.173 18.284 1.00 93.56 238 ILE A O 1
ATOM 1978 N N . LYS A 1 239 ? -0.806 10.783 20.493 1.00 93.50 239 LYS A N 1
ATOM 1979 C CA . LYS A 1 239 ? -0.411 12.141 20.906 1.00 93.50 239 LYS A CA 1
ATOM 1980 C C . LYS A 1 239 ? 1.007 12.476 20.463 1.00 93.50 239 LYS A C 1
ATOM 1982 O O . LYS A 1 239 ? 1.192 13.518 19.842 1.00 93.50 239 LYS A O 1
ATOM 1987 N N . LEU A 1 240 ? 1.962 11.580 20.718 1.00 94.00 240 LEU A N 1
ATOM 1988 C CA . LEU A 1 240 ? 3.356 11.762 20.316 1.00 94.00 240 LEU A CA 1
ATOM 1989 C C . LEU A 1 240 ? 3.471 11.950 18.799 1.00 94.00 240 LEU A C 1
ATOM 1991 O O . LEU A 1 240 ? 4.097 12.899 18.339 1.00 94.00 240 LEU A O 1
ATOM 1995 N N . ILE A 1 241 ? 2.823 11.085 18.013 1.00 93.12 241 ILE A N 1
ATOM 1996 C CA . ILE A 1 241 ? 2.846 11.179 16.547 1.00 93.12 241 ILE A CA 1
ATOM 1997 C C . ILE A 1 241 ? 2.188 12.480 16.071 1.00 93.12 241 ILE A C 1
ATOM 1999 O O . ILE A 1 241 ? 2.719 13.178 15.208 1.00 93.12 241 ILE A O 1
ATOM 2003 N N . ASN A 1 242 ? 1.047 12.842 16.656 1.00 91.19 242 ASN A N 1
ATOM 2004 C CA . ASN A 1 242 ? 0.352 14.075 16.323 1.00 91.19 242 ASN A CA 1
ATOM 2005 C C . ASN A 1 242 ? 1.201 15.325 16.633 1.00 91.19 242 ASN A C 1
ATOM 2007 O O . ASN A 1 242 ? 1.180 16.276 15.857 1.00 91.19 242 ASN A O 1
ATOM 2011 N N . GLU A 1 243 ? 1.952 15.337 17.735 1.00 92.75 243 GLU A N 1
ATOM 2012 C CA . GLU A 1 243 ? 2.881 16.421 18.086 1.00 92.75 243 GLU A CA 1
ATOM 2013 C C . GLU A 1 243 ? 4.070 16.499 17.123 1.00 92.75 243 GLU A C 1
ATOM 2015 O O . GLU A 1 243 ? 4.409 17.597 16.678 1.00 92.75 243 GLU A O 1
ATOM 2020 N N . LEU A 1 244 ? 4.650 15.354 16.736 1.00 92.19 244 LEU A N 1
ATOM 2021 C CA . LEU A 1 244 ? 5.727 15.292 15.739 1.00 92.19 244 LEU A CA 1
ATOM 2022 C C . LEU A 1 244 ? 5.322 15.977 14.432 1.00 92.19 244 LEU A C 1
ATOM 2024 O O . LEU A 1 244 ? 6.086 16.772 13.886 1.00 92.19 244 LEU A O 1
ATOM 2028 N N . PHE A 1 245 ? 4.110 15.697 13.949 1.00 90.88 245 PHE A N 1
ATOM 2029 C CA . PHE A 1 245 ? 3.621 16.311 12.723 1.00 90.88 245 PHE A CA 1
ATOM 2030 C C . PHE A 1 245 ? 3.178 17.762 12.923 1.00 90.88 245 PHE A C 1
ATOM 2032 O O . PHE A 1 245 ? 3.534 18.598 12.102 1.00 90.88 245 PHE A O 1
ATOM 2039 N N . LYS A 1 246 ? 2.437 18.103 13.988 1.00 87.88 246 LYS A N 1
ATOM 2040 C CA . LYS A 1 246 ? 1.952 19.482 14.215 1.00 87.88 246 LYS A CA 1
ATOM 2041 C C . LYS A 1 246 ? 3.072 20.505 14.365 1.00 87.88 246 LYS A C 1
ATOM 2043 O O . LYS A 1 246 ? 2.901 21.633 13.923 1.00 87.88 246 LYS A O 1
ATOM 2048 N N . ASN A 1 247 ? 4.182 20.104 14.972 1.00 91.00 247 ASN A N 1
ATOM 2049 C CA . ASN A 1 247 ? 5.329 20.974 15.208 1.00 91.00 247 ASN A CA 1
ATOM 2050 C C . ASN A 1 247 ? 6.353 20.928 14.058 1.00 91.00 247 ASN A C 1
ATOM 2052 O O . ASN A 1 247 ? 7.469 21.407 14.231 1.00 91.00 247 ASN A O 1
ATOM 2056 N N . ASP A 1 248 ? 5.998 20.314 12.919 1.00 89.25 248 ASP A N 1
ATOM 2057 C CA . ASP A 1 248 ? 6.854 20.157 11.735 1.00 89.25 248 ASP A CA 1
ATOM 2058 C C . ASP A 1 248 ? 8.252 19.588 12.061 1.00 89.25 248 ASP A C 1
ATOM 2060 O O . ASP A 1 248 ? 9.255 19.927 11.433 1.00 89.25 248 ASP A O 1
ATOM 2064 N N . LEU A 1 249 ? 8.322 18.680 13.043 1.00 90.44 249 LEU A N 1
ATOM 2065 C CA . LEU A 1 249 ? 9.575 18.089 13.534 1.00 90.44 249 LEU A CA 1
ATOM 2066 C C . LEU A 1 249 ? 10.102 16.960 12.641 1.00 90.44 249 LEU A C 1
ATOM 2068 O O . LEU A 1 249 ? 11.136 16.370 12.942 1.00 90.44 249 LEU A O 1
ATOM 2072 N N . VAL A 1 250 ? 9.380 16.620 11.573 1.00 92.56 250 VAL A N 1
ATOM 2073 C CA . VAL A 1 250 ? 9.724 15.523 10.669 1.00 92.56 250 VAL A CA 1
ATOM 2074 C C . VAL A 1 250 ? 10.199 16.104 9.350 1.00 92.56 250 VAL A C 1
ATOM 2076 O O . VAL A 1 250 ? 9.426 16.675 8.595 1.00 92.56 250 VAL A O 1
ATOM 2079 N N . THR A 1 251 ? 11.469 15.917 9.020 1.00 94.38 251 THR A N 1
ATOM 2080 C CA . THR A 1 251 ? 11.989 16.295 7.700 1.00 94.38 251 THR A CA 1
ATOM 2081 C C . THR A 1 251 ? 11.505 15.335 6.606 1.00 94.38 251 THR A C 1
ATOM 2083 O O . THR A 1 251 ? 11.168 14.181 6.874 1.00 94.38 251 THR A O 1
ATOM 2086 N N . VAL A 1 252 ? 11.584 15.745 5.330 1.00 95.25 252 VAL A N 1
ATOM 2087 C CA . VAL A 1 252 ? 11.317 14.856 4.172 1.00 95.25 252 VAL A CA 1
ATOM 2088 C C . VAL A 1 252 ? 12.124 13.556 4.269 1.00 95.25 252 VAL A C 1
ATOM 2090 O O . VAL A 1 252 ? 11.626 12.480 3.949 1.00 95.25 252 VAL A O 1
ATOM 2093 N N . LYS A 1 253 ? 13.374 13.645 4.739 1.00 94.12 253 LYS A N 1
ATOM 2094 C CA . LYS A 1 253 ? 14.275 12.500 4.904 1.00 94.12 253 LYS A CA 1
ATOM 2095 C C . LYS A 1 253 ? 13.807 11.547 6.002 1.00 94.12 253 LYS A C 1
ATOM 2097 O O . LYS A 1 253 ? 13.934 10.337 5.842 1.00 94.12 253 LYS A O 1
ATOM 2102 N N . GLU A 1 254 ? 13.334 12.070 7.127 1.00 93.38 254 GLU A N 1
ATOM 2103 C CA . GLU A 1 254 ? 12.836 11.251 8.234 1.00 93.38 254 GLU A CA 1
ATOM 2104 C C . GLU A 1 254 ? 11.497 10.615 7.891 1.00 93.38 254 GLU A C 1
ATOM 2106 O O . GLU A 1 254 ? 11.356 9.410 8.084 1.00 93.38 254 GLU A O 1
ATOM 2111 N N . TRP A 1 255 ? 10.577 11.380 7.297 1.00 94.69 255 TRP A N 1
ATOM 2112 C CA . TRP A 1 255 ? 9.303 10.873 6.782 1.00 94.69 255 TRP A CA 1
ATOM 2113 C C . TRP A 1 255 ? 9.521 9.762 5.757 1.00 94.69 255 TRP A C 1
ATOM 2115 O O . TRP A 1 255 ? 8.950 8.685 5.890 1.00 94.69 255 TRP A O 1
ATOM 2125 N N . ALA A 1 256 ? 10.436 9.952 4.801 1.00 94.75 256 ALA A N 1
ATOM 2126 C CA . ALA A 1 256 ? 10.719 8.933 3.796 1.00 94.75 256 ALA A CA 1
ATOM 2127 C C . ALA A 1 256 ? 11.339 7.650 4.383 1.00 94.75 256 ALA A C 1
ATOM 2129 O O . ALA A 1 256 ? 11.432 6.648 3.696 1.00 94.75 256 ALA A O 1
ATOM 2130 N N . LYS A 1 257 ? 11.793 7.647 5.642 1.00 92.94 257 LYS A N 1
ATOM 2131 C CA . LYS A 1 257 ? 12.246 6.429 6.340 1.00 92.94 257 LYS A CA 1
ATOM 2132 C C . LYS A 1 257 ? 11.140 5.755 7.145 1.00 92.94 257 LYS A C 1
ATOM 2134 O O . LYS A 1 257 ? 11.402 4.727 7.773 1.00 92.94 257 LYS A O 1
ATOM 2139 N N . MET A 1 258 ? 9.960 6.364 7.223 1.00 91.12 258 MET A N 1
ATOM 2140 C CA . MET A 1 258 ? 8.850 5.842 8.007 1.00 91.12 258 MET A CA 1
ATOM 2141 C C . MET A 1 258 ? 8.081 4.764 7.266 1.00 91.12 258 MET A C 1
ATOM 2143 O O . MET A 1 258 ? 7.453 3.980 7.954 1.00 91.12 258 MET A O 1
ATOM 2147 N N . ASP A 1 259 ? 8.128 4.687 5.936 1.00 89.19 259 ASP A N 1
ATOM 2148 C CA . ASP A 1 259 ? 7.388 3.698 5.145 1.00 89.19 259 ASP A CA 1
ATOM 2149 C C . ASP A 1 259 ? 8.293 3.035 4.097 1.00 89.19 259 ASP A C 1
ATOM 2151 O O . ASP A 1 259 ? 9.138 3.706 3.501 1.00 89.19 259 ASP A O 1
ATOM 2155 N N . ILE A 1 260 ? 8.133 1.729 3.874 1.00 86.06 260 ILE A N 1
ATOM 2156 C CA . ILE A 1 260 ? 8.987 0.931 2.985 1.00 86.06 260 ILE A CA 1
ATOM 2157 C C . ILE A 1 260 ? 9.031 1.460 1.541 1.00 86.06 260 ILE A C 1
ATOM 2159 O O . ILE A 1 260 ? 10.102 1.458 0.917 1.00 86.06 260 ILE A O 1
ATOM 2163 N N . ASP A 1 261 ? 7.916 1.985 1.030 1.00 85.94 261 ASP A N 1
ATOM 2164 C CA . ASP A 1 261 ? 7.829 2.491 -0.338 1.00 85.94 261 ASP A CA 1
ATOM 2165 C C . ASP A 1 261 ? 8.692 3.740 -0.485 1.00 85.94 261 ASP A C 1
ATOM 2167 O O . ASP A 1 261 ? 9.520 3.856 -1.395 1.00 85.94 261 ASP A O 1
ATOM 2171 N N . THR A 1 262 ? 8.553 4.666 0.461 1.00 92.12 262 THR A N 1
ATOM 2172 C CA . THR A 1 262 ? 9.339 5.905 0.493 1.00 92.12 262 THR A CA 1
ATOM 2173 C C . THR A 1 262 ? 10.797 5.660 0.887 1.00 92.12 262 THR A C 1
ATOM 2175 O O . THR A 1 262 ? 11.689 6.338 0.370 1.00 92.12 262 THR A O 1
ATOM 2178 N N . LEU A 1 263 ? 11.066 4.631 1.696 1.00 91.94 263 LEU A N 1
ATOM 2179 C CA . LEU A 1 263 ? 12.410 4.248 2.125 1.00 91.94 263 LEU A CA 1
ATOM 2180 C C . LEU A 1 263 ? 13.223 3.724 0.950 1.00 91.94 263 LEU A C 1
ATOM 2182 O O . LEU A 1 263 ? 14.395 4.078 0.811 1.00 91.94 263 LEU A O 1
ATOM 2186 N N . SER A 1 264 ? 12.602 2.929 0.073 1.00 91.19 264 SER A N 1
ATOM 2187 C CA . SER A 1 264 ? 13.249 2.453 -1.152 1.00 91.19 264 SER A CA 1
ATOM 2188 C C . SER A 1 264 ? 13.750 3.621 -2.014 1.00 91.19 264 SER A C 1
ATOM 2190 O O . SER A 1 264 ? 14.897 3.621 -2.461 1.00 91.19 264 SER A O 1
ATOM 2192 N N . LEU A 1 265 ? 12.943 4.678 -2.148 1.00 93.88 265 LEU A N 1
ATOM 2193 C CA . LEU A 1 265 ? 13.306 5.901 -2.860 1.00 93.88 265 LEU A CA 1
ATOM 2194 C C . LEU A 1 265 ? 14.363 6.721 -2.124 1.00 93.88 265 LEU A C 1
ATOM 2196 O O . LEU A 1 265 ? 15.289 7.234 -2.751 1.00 93.88 265 LEU A O 1
ATOM 2200 N N . HIS A 1 266 ? 14.260 6.837 -0.799 1.00 95.12 266 HIS A N 1
ATOM 2201 C CA . HIS A 1 266 ? 15.273 7.527 -0.013 1.00 95.12 266 HIS A CA 1
ATOM 2202 C C . HIS A 1 266 ? 16.644 6.855 -0.158 1.00 95.12 266 HIS A C 1
ATOM 2204 O O . HIS A 1 266 ? 17.643 7.550 -0.346 1.00 95.12 266 HIS A O 1
ATOM 2210 N N . ASN A 1 267 ? 16.695 5.522 -0.137 1.00 93.50 267 ASN A N 1
ATOM 2211 C CA . ASN A 1 267 ? 17.933 4.762 -0.290 1.00 93.50 267 ASN A CA 1
ATOM 2212 C C . ASN A 1 267 ? 18.626 5.062 -1.629 1.00 93.50 267 ASN A C 1
ATOM 2214 O O . ASN A 1 267 ? 19.842 5.243 -1.651 1.00 93.50 267 ASN A O 1
ATOM 2218 N N . LEU A 1 268 ? 17.871 5.246 -2.716 1.00 93.62 268 LEU A N 1
ATOM 2219 C CA . LEU A 1 268 ? 18.418 5.657 -4.019 1.00 93.62 268 LEU A CA 1
ATOM 2220 C C . LEU A 1 268 ? 19.096 7.041 -4.003 1.00 93.62 268 LEU A C 1
ATOM 2222 O O . LEU A 1 268 ? 19.927 7.327 -4.862 1.00 93.62 268 LEU A O 1
ATOM 2226 N N . LEU A 1 269 ? 18.769 7.906 -3.038 1.00 93.56 269 LEU A N 1
ATOM 2227 C CA . LEU A 1 269 ? 19.409 9.217 -2.883 1.00 93.56 269 LEU A CA 1
ATOM 2228 C C . LEU A 1 269 ? 20.723 9.157 -2.094 1.00 93.56 269 LEU A C 1
ATOM 2230 O O . LEU A 1 269 ? 21.566 10.038 -2.264 1.00 93.56 269 LEU A O 1
ATOM 2234 N N . VAL A 1 270 ? 20.898 8.163 -1.217 1.00 89.81 270 VAL A N 1
ATOM 2235 C CA . VAL A 1 270 ? 22.022 8.109 -0.259 1.00 89.81 270 VAL A CA 1
ATOM 2236 C C . VAL A 1 270 ? 23.044 7.018 -0.549 1.00 89.81 270 VAL A C 1
ATOM 2238 O O . VAL A 1 270 ? 24.186 7.139 -0.108 1.00 89.81 270 VAL A O 1
ATOM 2241 N N . VAL A 1 271 ? 22.670 5.960 -1.271 1.00 82.44 271 VAL A N 1
ATOM 2242 C CA . VAL A 1 271 ? 23.593 4.869 -1.595 1.00 82.44 271 VAL A CA 1
ATOM 2243 C C . VAL A 1 271 ? 24.730 5.408 -2.470 1.00 82.44 271 VAL A C 1
ATOM 2245 O O . VAL A 1 271 ? 24.504 6.073 -3.486 1.00 82.44 271 VAL A O 1
ATOM 2248 N N . LYS A 1 272 ? 25.970 5.145 -2.035 1.00 76.69 272 LYS A N 1
ATOM 2249 C CA . LYS A 1 272 ? 27.177 5.350 -2.842 1.00 76.69 272 LYS A CA 1
ATOM 2250 C C . LYS A 1 272 ? 27.244 4.220 -3.863 1.00 76.69 272 LYS A C 1
ATOM 2252 O O . LYS A 1 272 ? 27.267 3.051 -3.486 1.00 76.69 272 LYS A O 1
ATOM 2257 N N . GLU A 1 273 ? 27.208 4.575 -5.137 1.00 68.50 273 GLU A N 1
ATOM 2258 C CA . GLU A 1 273 ? 27.143 3.618 -6.239 1.00 68.50 273 GLU A CA 1
ATOM 2259 C C . GLU A 1 273 ? 28.539 3.230 -6.720 1.00 68.50 273 GLU A C 1
ATOM 2261 O O . GLU A 1 273 ? 29.507 3.971 -6.552 1.00 68.50 273 GLU A O 1
ATOM 2266 N N . ASN A 1 274 ? 28.634 2.061 -7.349 1.00 70.44 274 ASN A N 1
ATOM 2267 C CA . ASN A 1 274 ? 29.838 1.659 -8.057 1.00 70.44 274 ASN A CA 1
ATOM 2268 C C . ASN A 1 274 ? 29.847 2.333 -9.440 1.00 70.44 274 ASN A C 1
ATOM 2270 O O . ASN A 1 274 ? 29.267 1.815 -10.395 1.00 70.44 274 ASN A O 1
ATOM 2274 N N . GLU A 1 275 ? 30.487 3.502 -9.539 1.00 67.19 275 GLU A N 1
ATOM 2275 C CA . GLU A 1 275 ? 30.579 4.302 -10.775 1.00 67.19 275 GLU A CA 1
ATOM 2276 C C . GLU A 1 275 ? 31.317 3.586 -11.921 1.00 67.19 275 GLU A C 1
ATOM 2278 O O . GLU A 1 275 ? 31.242 4.017 -13.066 1.00 67.19 275 GLU A O 1
ATOM 2283 N N . ASN A 1 276 ? 31.956 2.443 -11.651 1.00 69.62 276 ASN A N 1
ATOM 2284 C CA . ASN A 1 276 ? 32.696 1.669 -12.648 1.00 69.62 276 ASN A CA 1
ATOM 2285 C C . ASN A 1 276 ? 31.799 0.983 -13.701 1.00 69.62 276 ASN A C 1
ATOM 2287 O O . ASN A 1 276 ? 32.301 0.425 -14.679 1.00 69.62 276 ASN A O 1
ATOM 2291 N N . LEU A 1 277 ? 30.471 0.984 -13.526 1.00 77.31 277 LEU A N 1
ATOM 2292 C CA . LEU A 1 277 ? 29.529 0.456 -14.516 1.00 77.31 277 LEU A CA 1
ATOM 2293 C C . LEU A 1 277 ? 29.068 1.561 -15.484 1.00 77.31 277 LEU A C 1
ATOM 2295 O O . LEU A 1 277 ? 28.069 2.243 -15.251 1.00 77.31 277 LEU A O 1
ATOM 2299 N N . ASN A 1 278 ? 29.754 1.671 -16.628 1.00 80.69 278 ASN A N 1
ATOM 2300 C CA . ASN A 1 278 ? 29.518 2.664 -17.695 1.00 80.69 278 ASN A CA 1
ATOM 2301 C C . ASN A 1 278 ? 28.230 2.448 -18.525 1.00 80.69 278 ASN A C 1
ATOM 2303 O O . ASN A 1 278 ? 28.185 2.730 -19.719 1.00 80.69 278 ASN A O 1
ATOM 2307 N N . PHE A 1 279 ? 27.163 1.922 -17.927 1.00 89.06 279 PHE A N 1
ATOM 2308 C CA . PHE A 1 279 ? 25.888 1.697 -18.618 1.00 89.06 279 PHE A CA 1
ATOM 2309 C C . PHE A 1 279 ? 24.941 2.907 -18.573 1.00 89.06 279 PHE A C 1
ATOM 2311 O O . PHE A 1 279 ? 24.013 2.988 -19.376 1.00 89.06 279 PHE A O 1
ATOM 2318 N N . VAL A 1 280 ? 25.141 3.811 -17.611 1.00 90.94 280 VAL A N 1
ATOM 2319 C CA . VAL A 1 280 ? 24.317 5.004 -17.366 1.00 90.94 280 VAL A CA 1
ATOM 2320 C C . VAL A 1 280 ? 25.249 6.156 -17.008 1.00 90.94 280 VAL A C 1
ATOM 2322 O O . VAL A 1 280 ? 26.137 5.983 -16.172 1.00 90.94 280 VAL A O 1
ATOM 2325 N N . SER A 1 281 ? 25.052 7.324 -17.622 1.00 92.00 281 SER A N 1
ATOM 2326 C CA . SER A 1 281 ? 25.934 8.477 -17.409 1.00 92.00 281 SER A CA 1
ATOM 2327 C C . SER A 1 281 ? 25.706 9.154 -16.052 1.00 92.00 281 SER A C 1
ATOM 2329 O O . SER A 1 281 ? 24.614 9.093 -15.479 1.00 92.00 281 SER A O 1
ATOM 2331 N N . LEU A 1 282 ? 26.723 9.865 -15.554 1.00 90.69 282 LEU A N 1
ATOM 2332 C CA . LEU A 1 282 ? 26.619 10.661 -14.323 1.00 90.69 282 LEU A CA 1
ATOM 2333 C C . LEU A 1 282 ? 25.491 11.702 -14.400 1.00 90.69 282 LEU A C 1
ATOM 2335 O O . LEU A 1 282 ? 24.752 11.884 -13.435 1.00 90.69 282 LEU A O 1
ATOM 2339 N N . GLU A 1 283 ? 25.293 12.327 -15.561 1.00 92.81 283 GLU A N 1
ATOM 2340 C CA . GLU A 1 283 ? 24.211 13.298 -15.769 1.00 92.81 283 GLU A CA 1
ATOM 2341 C C . GLU A 1 283 ? 22.820 12.653 -15.685 1.00 92.81 283 GLU A C 1
ATOM 2343 O O . GLU A 1 283 ? 21.906 13.206 -15.067 1.00 92.81 283 GLU A O 1
ATOM 2348 N N . GLN A 1 284 ? 22.655 11.433 -16.210 1.00 93.94 284 GLN A N 1
ATOM 2349 C CA . GLN A 1 284 ? 21.410 10.678 -16.041 1.00 93.94 284 GLN A CA 1
ATOM 2350 C C . GLN A 1 284 ? 21.148 10.339 -14.567 1.00 93.94 284 GLN A C 1
ATOM 2352 O O . GLN A 1 284 ? 20.007 10.448 -14.113 1.00 93.94 284 GLN A O 1
ATOM 2357 N N . ARG A 1 285 ? 22.193 9.979 -13.810 1.00 93.56 285 ARG A N 1
ATOM 2358 C CA . ARG A 1 285 ? 22.100 9.692 -12.368 1.00 93.56 285 ARG A CA 1
ATOM 2359 C C . ARG A 1 285 ? 21.698 10.928 -11.568 1.00 93.56 285 ARG A C 1
ATOM 2361 O O . ARG A 1 285 ? 20.749 10.854 -10.787 1.00 93.56 285 ARG A O 1
ATOM 2368 N N . LYS A 1 286 ? 22.347 12.073 -11.804 1.00 93.75 286 LYS A N 1
ATOM 2369 C CA . LYS A 1 286 ? 21.985 13.358 -11.178 1.00 93.75 286 LYS A CA 1
ATOM 2370 C C . LYS A 1 286 ? 20.533 13.734 -11.482 1.00 93.75 286 LYS A C 1
ATOM 2372 O O . LYS A 1 286 ? 19.776 14.041 -10.564 1.00 93.75 286 LYS A O 1
ATOM 2377 N N . SER A 1 287 ? 20.120 13.632 -12.750 1.00 95.81 287 SER A N 1
ATOM 2378 C CA . SER A 1 287 ? 18.743 13.925 -13.169 1.00 95.81 287 SER A CA 1
ATOM 2379 C C . SER A 1 287 ? 17.715 13.019 -12.484 1.00 95.81 287 SER A C 1
ATOM 2381 O O . SER A 1 287 ? 16.663 13.494 -12.057 1.00 95.81 287 SER A O 1
ATOM 2383 N N . GLU A 1 288 ? 17.986 11.716 -12.365 1.00 95.00 288 GLU A N 1
ATOM 2384 C CA . GLU A 1 288 ? 17.058 10.791 -11.707 1.00 95.00 288 GLU A CA 1
ATOM 2385 C C . GLU A 1 288 ? 16.987 11.027 -10.192 1.00 95.00 288 GLU A C 1
ATOM 2387 O O . GLU A 1 288 ? 15.887 11.026 -9.644 1.00 95.00 288 GLU A O 1
ATOM 2392 N N . ARG A 1 289 ? 18.112 11.311 -9.519 1.00 95.56 289 ARG A N 1
ATOM 2393 C CA . ARG A 1 289 ? 18.114 11.687 -8.091 1.00 95.56 289 ARG A CA 1
ATOM 2394 C C . ARG A 1 289 ? 17.279 12.938 -7.841 1.00 95.56 289 ARG A C 1
ATOM 2396 O O . ARG A 1 289 ? 16.466 12.950 -6.919 1.00 95.56 289 ARG A O 1
ATOM 2403 N N . GLN A 1 290 ? 17.417 13.948 -8.696 1.00 96.69 290 GLN A N 1
ATOM 2404 C CA . GLN A 1 290 ? 16.624 15.170 -8.602 1.00 96.69 290 GLN A CA 1
ATOM 2405 C C . GLN A 1 290 ? 15.119 14.880 -8.740 1.00 96.69 290 GLN A C 1
ATOM 2407 O O . GLN A 1 290 ? 14.327 15.308 -7.904 1.00 96.69 290 GLN A O 1
ATOM 2412 N N . LYS A 1 291 ? 14.723 14.050 -9.715 1.00 96.31 291 LYS A N 1
ATOM 2413 C CA . LYS A 1 291 ? 13.320 13.625 -9.889 1.00 96.31 291 LYS A CA 1
ATOM 2414 C C . LYS A 1 291 ? 12.780 12.848 -8.688 1.00 96.31 291 LYS A C 1
ATOM 2416 O O . LYS A 1 291 ? 11.621 13.025 -8.312 1.00 96.31 291 LYS A O 1
ATOM 2421 N N . ILE A 1 292 ? 13.596 11.977 -8.09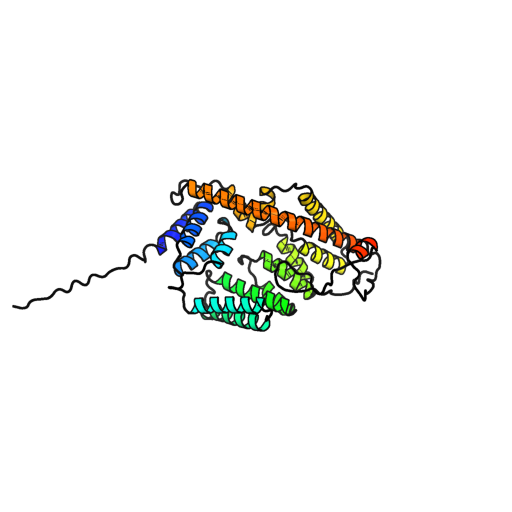1 1.00 95.81 292 ILE A N 1
ATOM 2422 C CA . ILE A 1 292 ? 13.220 11.234 -6.881 1.00 95.81 292 ILE A CA 1
ATOM 2423 C C . ILE A 1 292 ? 13.007 12.207 -5.716 1.00 95.81 292 ILE A C 1
ATOM 2425 O O . ILE A 1 292 ? 11.986 12.116 -5.036 1.00 95.81 292 ILE A O 1
ATOM 2429 N N . LEU A 1 293 ? 13.916 13.164 -5.514 1.00 96.69 293 LEU A N 1
ATOM 2430 C CA . LEU A 1 293 ? 13.804 14.171 -4.457 1.00 96.69 293 LEU A CA 1
ATOM 2431 C C . LEU A 1 293 ? 12.554 15.047 -4.623 1.00 96.69 293 LEU A C 1
ATOM 2433 O O . LEU A 1 293 ? 11.832 15.280 -3.654 1.00 96.69 293 LEU A O 1
ATOM 2437 N N . GLU A 1 294 ? 12.257 15.489 -5.844 1.00 96.81 294 GLU A N 1
ATOM 2438 C CA . GLU A 1 294 ? 11.042 16.249 -6.160 1.00 96.81 294 GLU A CA 1
ATOM 2439 C C . GLU A 1 294 ? 9.771 15.437 -5.888 1.00 96.81 294 GLU A C 1
ATOM 2441 O O . GLU A 1 294 ? 8.820 15.948 -5.290 1.00 96.81 294 GLU A O 1
ATOM 2446 N N . SER A 1 295 ? 9.758 14.160 -6.286 1.00 95.25 295 SER A N 1
ATOM 2447 C CA . SER A 1 295 ? 8.653 13.236 -6.009 1.00 95.25 295 SER A CA 1
ATOM 2448 C C . SER A 1 295 ? 8.440 13.052 -4.505 1.00 95.25 295 SER A C 1
ATOM 2450 O O . SER A 1 295 ? 7.318 13.215 -4.024 1.00 95.25 295 SER A O 1
ATOM 2452 N N . LEU A 1 296 ? 9.509 12.786 -3.744 1.00 96.19 296 LEU A N 1
ATOM 2453 C CA . LEU A 1 296 ? 9.447 12.638 -2.288 1.00 96.19 296 LEU A CA 1
ATOM 2454 C C . LEU A 1 296 ? 8.969 13.922 -1.611 1.00 96.19 296 LEU A C 1
ATOM 2456 O O . LEU A 1 296 ? 8.098 13.863 -0.754 1.00 96.19 296 LEU A O 1
ATOM 2460 N N . THR A 1 297 ? 9.467 15.083 -2.036 1.00 96.88 297 THR A N 1
ATOM 2461 C CA . THR A 1 297 ? 9.061 16.382 -1.480 1.00 96.88 297 THR A CA 1
ATOM 2462 C C . THR A 1 297 ? 7.579 16.661 -1.726 1.00 96.88 297 THR A C 1
ATOM 2464 O O . THR A 1 297 ? 6.875 17.142 -0.840 1.00 96.88 297 THR A O 1
ATOM 2467 N N . ARG A 1 298 ? 7.076 16.341 -2.924 1.00 96.12 298 ARG A N 1
ATOM 2468 C CA . ARG A 1 298 ? 5.656 16.500 -3.261 1.00 96.12 298 ARG A CA 1
ATOM 2469 C C . ARG A 1 298 ? 4.773 15.577 -2.426 1.00 96.12 298 ARG A C 1
ATOM 2471 O O . ARG A 1 298 ? 3.779 16.036 -1.871 1.00 96.12 298 ARG A O 1
ATOM 2478 N N . ARG A 1 299 ? 5.146 14.295 -2.332 1.00 95.00 299 ARG A N 1
ATOM 2479 C CA . ARG A 1 299 ? 4.420 13.307 -1.525 1.00 95.00 299 ARG A CA 1
ATOM 2480 C C . ARG A 1 299 ? 4.430 13.692 -0.050 1.00 95.00 299 ARG A C 1
ATOM 2482 O O . ARG A 1 299 ? 3.364 13.721 0.540 1.00 95.00 299 ARG A O 1
ATOM 2489 N N . TYR A 1 300 ? 5.581 14.094 0.491 1.00 95.69 300 TYR A N 1
ATOM 2490 C CA . TYR A 1 300 ? 5.723 14.587 1.861 1.00 95.69 300 TYR A CA 1
ATOM 2491 C C . TYR A 1 300 ? 4.715 15.698 2.173 1.00 95.69 300 TYR A C 1
ATOM 2493 O O . TYR A 1 300 ? 3.966 15.586 3.135 1.00 95.69 300 TYR A O 1
ATOM 2501 N N . LYS A 1 301 ? 4.636 16.739 1.329 1.00 94.38 301 LYS A N 1
ATOM 2502 C CA . LYS A 1 301 ? 3.698 17.856 1.538 1.00 94.38 301 LYS A CA 1
ATOM 2503 C C . LYS A 1 301 ? 2.244 17.387 1.599 1.00 94.38 301 LYS A C 1
ATOM 2505 O O . LYS A 1 301 ? 1.500 17.817 2.470 1.00 94.38 301 LYS A O 1
ATOM 2510 N N . SER A 1 302 ? 1.842 16.515 0.675 1.00 93.75 302 SER A N 1
ATOM 2511 C CA . SER A 1 302 ? 0.470 15.999 0.632 1.00 93.75 302 SER A CA 1
ATOM 2512 C C . SER A 1 302 ? 0.167 15.064 1.804 1.00 93.75 302 SER A C 1
ATOM 2514 O O . SER A 1 302 ? -0.912 15.126 2.389 1.00 93.75 302 SER A O 1
ATOM 2516 N N . ASP A 1 303 ? 1.102 14.174 2.122 1.00 92.81 303 ASP A N 1
ATOM 2517 C CA . ASP A 1 303 ? 0.896 13.098 3.079 1.00 92.81 303 ASP A CA 1
ATOM 2518 C C . ASP A 1 303 ? 0.977 13.594 4.522 1.00 92.81 303 ASP A C 1
ATOM 2520 O O . ASP A 1 303 ? 0.121 13.255 5.328 1.00 92.81 303 ASP A O 1
ATOM 2524 N N . VAL A 1 304 ? 1.919 14.485 4.847 1.00 92.81 304 VAL A N 1
ATOM 2525 C CA . VAL A 1 304 ? 1.996 15.087 6.186 1.00 92.81 304 VAL A CA 1
ATOM 2526 C C . VAL A 1 304 ? 0.730 15.867 6.516 1.00 92.81 304 VAL A C 1
ATOM 2528 O O . VAL A 1 304 ? 0.203 15.718 7.614 1.00 92.81 304 VAL A O 1
ATOM 2531 N N . GLU A 1 305 ? 0.184 16.643 5.580 1.00 91.88 305 GLU A N 1
ATOM 2532 C CA . GLU A 1 305 ? -1.074 17.360 5.816 1.00 91.88 305 GLU A CA 1
ATOM 2533 C C . GLU A 1 305 ? -2.261 16.406 6.016 1.00 91.88 305 GLU A C 1
ATOM 2535 O O . GLU A 1 305 ? -3.098 16.623 6.898 1.00 91.88 305 GLU A O 1
ATOM 2540 N N . ARG A 1 306 ? -2.314 15.306 5.254 1.00 93.94 306 ARG A N 1
ATOM 2541 C CA . ARG A 1 306 ? -3.299 14.234 5.453 1.00 93.94 306 ARG A CA 1
ATOM 2542 C C . ARG A 1 306 ? -3.150 13.594 6.837 1.00 93.94 306 ARG A C 1
ATOM 2544 O O . ARG A 1 306 ? -4.137 13.492 7.565 1.00 93.94 306 ARG A O 1
ATOM 2551 N N . LEU A 1 307 ? -1.932 13.215 7.225 1.00 91.69 307 LEU A N 1
ATOM 2552 C CA . LEU A 1 307 ? -1.626 12.585 8.510 1.00 91.69 307 LEU A CA 1
ATOM 2553 C C . LEU A 1 307 ? -1.916 13.529 9.684 1.00 91.69 307 LEU A C 1
ATOM 2555 O O . LEU A 1 307 ? -2.563 13.104 10.635 1.00 91.69 307 LEU A O 1
ATOM 2559 N N . LYS A 1 308 ? -1.546 14.816 9.610 1.00 90.88 308 LYS A N 1
ATOM 2560 C CA . LYS A 1 308 ? -1.890 15.840 10.619 1.00 90.88 308 LYS A CA 1
ATOM 2561 C C . LYS A 1 308 ? -3.393 15.875 10.889 1.00 90.88 308 LYS A C 1
ATOM 2563 O O . LYS A 1 308 ? -3.823 15.825 12.046 1.00 90.88 308 LYS A O 1
ATOM 2568 N N . LYS A 1 309 ? -4.196 15.943 9.821 1.00 90.19 309 LYS A N 1
ATOM 2569 C CA . LYS A 1 309 ? -5.664 15.952 9.910 1.00 90.19 309 LYS A CA 1
ATOM 2570 C C . LYS A 1 309 ? -6.193 14.640 10.483 1.00 90.19 309 LYS A C 1
ATOM 2572 O O . LYS A 1 309 ? -6.991 14.674 11.417 1.00 90.19 309 LYS A O 1
ATOM 2577 N N . GLY A 1 310 ? -5.716 13.505 9.972 1.00 88.56 310 GLY A N 1
ATOM 2578 C CA . GLY A 1 310 ? -6.118 12.172 10.419 1.00 88.56 310 GLY A CA 1
ATOM 2579 C C . GLY A 1 310 ? -5.817 11.937 11.899 1.00 88.56 310 GLY A C 1
ATOM 2580 O O . GLY A 1 310 ? -6.723 11.643 12.672 1.00 88.56 310 GLY A O 1
ATOM 2581 N N . TYR A 1 311 ? -4.580 12.163 12.337 1.00 90.75 311 TYR A N 1
ATOM 2582 C CA . TYR A 1 311 ? -4.187 11.999 13.737 1.00 90.75 311 TYR A CA 1
ATOM 2583 C C . TYR A 1 311 ? -4.896 12.979 14.676 1.00 90.75 311 TYR A C 1
ATOM 2585 O O . TYR A 1 311 ? -5.290 12.581 15.771 1.00 90.75 311 TYR A O 1
ATOM 2593 N N . THR A 1 312 ? -5.140 14.225 14.252 1.00 88.00 312 THR A N 1
ATOM 2594 C CA . THR A 1 312 ? -5.959 15.169 15.034 1.00 88.00 312 THR A CA 1
ATOM 2595 C C . THR A 1 312 ? -7.390 14.654 15.191 1.00 88.00 312 THR A C 1
ATOM 2597 O O . THR A 1 312 ? -7.926 14.664 16.298 1.00 88.00 312 THR A O 1
ATOM 2600 N N . LYS A 1 313 ? -7.999 14.171 14.101 1.00 86.31 313 LYS A N 1
ATOM 2601 C CA . LYS A 1 313 ? -9.350 13.598 14.094 1.00 86.31 313 LYS A CA 1
ATOM 2602 C C . LYS A 1 313 ? -9.433 12.397 15.039 1.00 86.31 313 LYS A C 1
ATOM 2604 O O . LYS A 1 313 ? -10.265 12.390 15.945 1.00 86.31 313 LYS A O 1
ATOM 2609 N N . ILE A 1 314 ? -8.537 11.422 14.886 1.00 84.19 314 ILE A N 1
ATOM 2610 C CA . ILE A 1 314 ? -8.515 10.214 15.717 1.00 84.19 314 ILE A CA 1
ATOM 2611 C C . ILE A 1 314 ? -8.238 10.537 17.183 1.00 84.19 314 ILE A C 1
ATOM 2613 O O . ILE A 1 314 ? -8.905 9.980 18.052 1.00 84.19 314 ILE A O 1
ATOM 2617 N N . LEU A 1 315 ? -7.325 11.461 17.488 1.00 84.06 315 LEU A N 1
ATOM 2618 C CA . LEU A 1 315 ? -7.068 11.877 18.866 1.00 84.06 315 LEU A CA 1
ATOM 2619 C C . LEU A 1 315 ? -8.329 12.452 19.528 1.00 84.06 315 LEU A C 1
ATOM 2621 O O . LEU A 1 315 ? -8.647 12.071 20.656 1.00 84.06 315 LEU A O 1
ATOM 2625 N N . SER A 1 316 ? -9.072 13.311 18.825 1.00 78.81 316 SER A N 1
ATOM 2626 C CA . SER A 1 316 ? -10.346 13.856 19.306 1.00 78.81 316 SER A CA 1
ATOM 2627 C C . SER A 1 316 ? -11.368 12.753 19.593 1.00 78.81 316 SER A C 1
ATOM 2629 O O . SER A 1 316 ? -11.906 12.699 20.700 1.00 78.81 316 SER A O 1
ATOM 2631 N N . PHE A 1 317 ? -11.577 11.826 18.649 1.00 76.56 317 PHE A N 1
ATOM 2632 C CA . PHE A 1 317 ? -12.476 10.678 18.845 1.00 76.56 317 PHE A CA 1
ATOM 2633 C C . PHE A 1 317 ? -12.058 9.814 20.030 1.00 76.56 317 PHE A C 1
ATOM 2635 O O . PHE A 1 317 ? -12.877 9.423 20.856 1.00 76.56 317 PHE A O 1
ATOM 2642 N N . SER A 1 318 ? -10.762 9.564 20.159 1.00 72.50 318 SER A N 1
ATOM 2643 C CA . SER A 1 318 ? -10.228 8.708 21.208 1.00 72.50 318 SER A CA 1
ATOM 2644 C C . SER A 1 318 ? -10.398 9.334 22.599 1.00 72.50 318 SER A C 1
ATOM 2646 O O . SER A 1 318 ? -10.731 8.633 23.553 1.00 72.50 318 SER A O 1
ATOM 2648 N N . ILE A 1 319 ? -10.241 10.659 22.725 1.00 72.12 319 ILE A N 1
ATOM 2649 C CA . ILE A 1 319 ? -10.505 11.391 23.977 1.00 72.12 319 ILE A CA 1
ATOM 2650 C C . ILE A 1 319 ? -11.990 11.335 24.339 1.00 72.12 319 ILE A C 1
ATOM 2652 O O . ILE A 1 319 ? -12.311 11.098 25.505 1.00 72.12 319 ILE A O 1
ATOM 2656 N N . LEU A 1 320 ? -12.881 11.529 23.360 1.00 68.88 320 LEU A N 1
ATOM 2657 C CA . LEU A 1 320 ? -14.323 11.386 23.567 1.00 68.88 320 LEU A CA 1
ATOM 2658 C C . LEU A 1 320 ? -14.645 9.981 24.070 1.00 68.88 320 LEU A C 1
ATOM 2660 O O . LEU A 1 320 ? -15.262 9.857 25.122 1.00 68.88 320 LEU A O 1
ATOM 2664 N N . SER A 1 321 ? -14.093 8.953 23.420 1.00 66.38 321 SER A N 1
ATOM 2665 C CA . SER A 1 321 ? -14.316 7.545 23.759 1.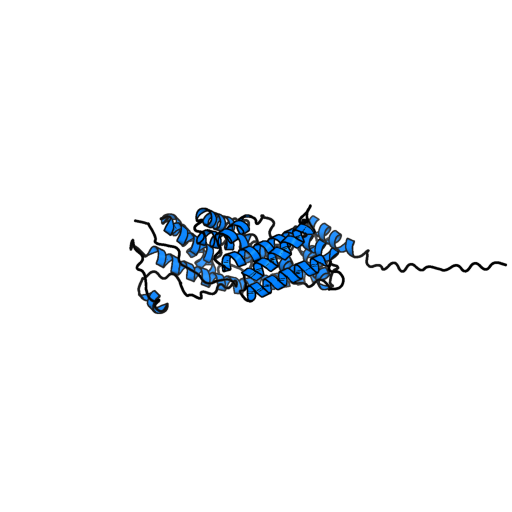00 66.38 321 SER A CA 1
ATOM 2666 C C . SER A 1 321 ? -13.883 7.147 25.174 1.00 66.38 321 SER A C 1
ATOM 2668 O O . SER A 1 321 ? -14.412 6.190 25.737 1.00 66.38 321 SER A O 1
ATOM 2670 N N . LYS A 1 322 ? -12.944 7.891 25.774 1.00 64.19 322 LYS A N 1
ATOM 2671 C CA . LYS A 1 322 ? -12.478 7.675 27.150 1.00 64.19 322 LYS A CA 1
ATOM 2672 C C . LYS A 1 322 ? -13.370 8.360 28.192 1.00 64.19 322 LYS A C 1
ATOM 2674 O O . LYS A 1 322 ? -13.439 7.895 29.325 1.00 64.19 322 LYS A O 1
ATOM 2679 N N . LYS A 1 323 ? -14.016 9.480 27.846 1.00 60.72 323 LYS A N 1
ATOM 2680 C CA . LYS A 1 323 ? -14.799 10.292 28.797 1.00 60.72 323 LYS A CA 1
ATOM 2681 C C . LYS A 1 323 ? -16.168 9.699 29.139 1.00 60.72 323 LYS A C 1
ATOM 2683 O O . LYS A 1 323 ? -16.804 10.181 30.071 1.00 60.72 323 LYS A O 1
ATOM 2688 N N . ILE A 1 324 ? -16.616 8.664 28.432 1.00 54.22 324 ILE A N 1
ATOM 2689 C CA . ILE A 1 324 ? -17.897 8.012 28.712 1.00 54.22 324 ILE A CA 1
ATOM 2690 C C . ILE A 1 324 ? -17.747 7.096 29.921 1.00 54.22 324 ILE A C 1
ATOM 2692 O O . ILE A 1 324 ? -17.284 5.964 29.829 1.00 54.22 324 ILE A O 1
ATOM 2696 N N . THR A 1 325 ? -18.158 7.618 31.070 1.00 50.47 325 THR A N 1
ATOM 2697 C CA . THR A 1 325 ? -18.367 6.873 32.316 1.00 50.47 325 THR A CA 1
ATOM 2698 C C . THR A 1 325 ? -19.739 6.198 32.375 1.00 50.47 325 THR A C 1
ATOM 2700 O O . THR A 1 325 ? -20.001 5.436 33.306 1.00 50.47 325 THR A O 1
ATOM 2703 N N . SER A 1 326 ? -20.634 6.442 31.406 1.00 47.06 326 SER A N 1
ATOM 2704 C CA . SER A 1 326 ? -21.935 5.776 31.372 1.00 47.06 326 SER A CA 1
ATOM 2705 C C . SER A 1 326 ? -21.782 4.346 30.859 1.00 47.06 326 SER A C 1
ATOM 2707 O O . SER A 1 326 ? -21.359 4.104 29.731 1.00 47.06 326 SER A O 1
ATOM 2709 N N . LYS A 1 327 ? -22.181 3.379 31.692 1.00 46.50 327 LYS A N 1
ATOM 2710 C CA . LYS A 1 327 ? -22.195 1.944 31.360 1.00 46.50 327 LYS A CA 1
ATOM 2711 C C . LYS A 1 327 ? -23.089 1.598 30.158 1.00 46.50 327 LYS A C 1
ATOM 2713 O O . LYS A 1 327 ? -22.984 0.502 29.629 1.00 46.50 327 LYS A O 1
ATOM 2718 N N . ASN A 1 328 ? -23.924 2.538 29.709 1.00 41.41 328 ASN A N 1
ATOM 2719 C CA . ASN A 1 328 ? -24.800 2.402 28.552 1.00 41.41 328 ASN A CA 1
ATOM 2720 C C . ASN A 1 328 ? -24.583 3.571 27.583 1.00 41.41 328 ASN A C 1
ATOM 2722 O O . ASN A 1 328 ? -24.527 4.732 28.002 1.00 41.41 328 ASN A O 1
ATOM 2726 N N . LEU A 1 329 ? -24.491 3.256 26.290 1.00 43.12 329 LEU A N 1
ATOM 2727 C CA . LEU A 1 329 ? -24.590 4.231 25.208 1.00 43.12 329 LEU A CA 1
ATOM 2728 C C . LEU A 1 329 ? -26.074 4.492 24.945 1.00 43.12 329 LEU A C 1
ATOM 2730 O O . LEU A 1 329 ? -26.841 3.558 24.722 1.00 43.12 329 LEU A O 1
ATOM 2734 N N . LEU A 1 330 ? -26.499 5.753 25.006 1.00 40.06 330 LEU A N 1
ATOM 2735 C CA . LEU A 1 330 ? -27.876 6.118 24.685 1.00 40.06 330 LEU A CA 1
ATOM 2736 C C . LEU A 1 330 ? -28.065 6.056 23.166 1.00 40.06 330 LEU A C 1
ATOM 2738 O O . LEU A 1 330 ? -27.308 6.665 22.410 1.00 40.06 330 LEU A O 1
ATOM 2742 N N . LYS A 1 331 ? -29.080 5.314 22.719 1.00 39.91 331 LYS A N 1
ATOM 2743 C CA . LYS A 1 331 ? -29.478 5.250 21.311 1.00 39.91 331 LYS A CA 1
ATOM 2744 C C . LYS A 1 331 ? -29.961 6.636 20.874 1.00 39.91 331 LYS A C 1
ATOM 2746 O O . LYS A 1 331 ? -30.927 7.147 21.432 1.00 39.91 331 LYS A O 1
ATOM 2751 N N . ILE A 1 332 ? -29.302 7.231 19.884 1.00 41.78 332 ILE A N 1
ATOM 2752 C CA . ILE A 1 332 ? -29.708 8.513 19.296 1.00 41.78 332 ILE A CA 1
ATOM 2753 C C . ILE A 1 332 ? -30.582 8.211 18.072 1.00 41.78 332 ILE A C 1
ATOM 2755 O O . ILE A 1 332 ? -30.189 7.402 17.231 1.00 41.78 332 ILE A O 1
ATOM 2759 N N . SER A 1 333 ? -31.778 8.802 17.999 1.00 41.19 333 SER A N 1
ATOM 2760 C CA . SER A 1 333 ? -32.723 8.606 16.888 1.00 41.19 333 SER A CA 1
ATOM 2761 C C . SER A 1 333 ? -32.403 9.468 15.664 1.00 41.19 333 SER A C 1
ATOM 2763 O O . SER A 1 333 ? -32.584 8.984 14.555 1.00 41.19 333 SER A O 1
ATOM 2765 N N . ASP A 1 334 ? -31.856 10.675 15.858 1.00 43.75 334 ASP A N 1
ATOM 2766 C CA . ASP A 1 334 ? -31.474 11.613 14.793 1.00 43.75 334 ASP A CA 1
ATOM 2767 C C . ASP A 1 334 ? -30.130 12.291 15.103 1.00 43.75 334 ASP A C 1
ATOM 2769 O O . ASP A 1 334 ? -29.876 12.694 16.239 1.00 43.75 334 ASP A O 1
ATOM 2773 N N . LEU A 1 335 ? -29.256 12.414 14.098 1.00 39.22 335 LEU A N 1
ATOM 2774 C CA . LEU A 1 335 ? -27.904 12.974 14.241 1.00 39.22 335 LEU A CA 1
ATOM 2775 C C . LEU A 1 335 ? -27.933 14.521 14.316 1.00 39.22 335 LEU A C 1
ATOM 2777 O O . LEU A 1 335 ? -28.314 15.155 13.330 1.00 39.22 335 LEU A O 1
ATOM 2781 N N . PRO A 1 336 ? -27.463 15.160 15.407 1.00 43.09 336 PRO A N 1
ATOM 2782 C CA . PRO A 1 336 ? -27.249 16.609 15.453 1.00 43.09 336 PRO A CA 1
ATOM 2783 C C . PRO A 1 336 ? -26.009 17.036 14.647 1.00 43.09 336 PRO A C 1
ATOM 2785 O O . PRO A 1 336 ? -25.123 16.230 14.362 1.00 43.09 336 PRO A O 1
ATOM 2788 N N . ASP A 1 337 ? -25.902 18.329 14.333 1.00 45.44 337 ASP A N 1
ATOM 2789 C CA . ASP A 1 337 ? -24.738 18.902 13.642 1.00 45.44 337 ASP A CA 1
ATOM 2790 C C . ASP A 1 337 ? -23.425 18.743 14.451 1.00 45.44 337 ASP A C 1
ATOM 2792 O O . ASP A 1 337 ? -23.406 18.837 15.683 1.00 45.44 337 ASP A O 1
ATOM 2796 N N . ALA A 1 338 ? -22.297 18.541 13.758 1.00 38.28 338 ALA A N 1
ATOM 2797 C CA . ALA A 1 338 ? -20.965 18.347 14.342 1.00 38.28 338 ALA A CA 1
ATOM 2798 C C . ALA A 1 338 ? -20.526 19.490 15.283 1.00 38.28 338 ALA A C 1
ATOM 2800 O O . ALA A 1 338 ? -19.834 19.242 16.276 1.00 38.28 338 ALA A O 1
ATOM 2801 N N . GLN A 1 339 ? -20.951 20.733 15.025 1.00 45.69 339 GLN A N 1
ATOM 2802 C CA . GLN A 1 339 ? -20.668 21.862 15.921 1.00 45.69 339 GLN A CA 1
ATOM 2803 C C . GLN A 1 339 ? -21.447 21.771 17.243 1.00 45.69 339 GLN A C 1
ATOM 2805 O O . GLN A 1 339 ? -20.922 22.151 18.293 1.00 45.69 339 GLN A O 1
ATOM 2810 N N . VAL A 1 340 ? -22.664 21.220 17.222 1.00 48.62 340 VAL A N 1
ATOM 2811 C CA . VAL A 1 340 ? -23.504 20.999 18.414 1.00 48.62 340 VAL A CA 1
ATOM 2812 C C . VAL A 1 340 ? -22.926 19.871 19.274 1.00 48.62 340 VAL A C 1
ATOM 2814 O O . VAL A 1 340 ? -22.855 19.978 20.499 1.00 48.62 340 VAL A O 1
ATOM 2817 N N . LEU A 1 341 ? -22.417 18.820 18.636 1.00 45.00 341 LEU A N 1
ATOM 2818 C CA . L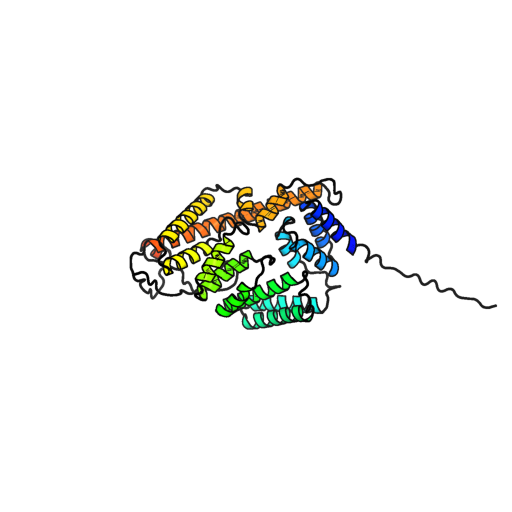EU A 1 341 ? -21.791 17.671 19.296 1.00 45.00 341 LEU A CA 1
ATOM 2819 C C . LEU A 1 341 ? -20.484 18.028 20.022 1.00 45.00 341 LEU A C 1
ATOM 2821 O O . LEU A 1 341 ? -20.215 17.516 21.106 1.00 45.00 341 LEU A O 1
ATOM 2825 N N . SER A 1 342 ? -19.714 18.984 19.492 1.00 42.09 342 SER A N 1
ATOM 2826 C CA . SER A 1 342 ? -18.487 19.473 20.141 1.00 42.09 342 SER A CA 1
ATOM 2827 C C . SER A 1 342 ? -18.733 20.167 21.492 1.00 42.09 342 SER A C 1
ATOM 2829 O O . SER A 1 342 ? -17.829 20.236 22.325 1.00 42.09 342 SER A O 1
ATOM 2831 N N . LYS A 1 343 ? -19.961 20.656 21.722 1.00 47.84 343 LYS A N 1
ATOM 2832 C CA . LYS A 1 343 ? -20.351 21.418 22.919 1.00 47.84 343 LYS A CA 1
ATOM 2833 C C . LYS A 1 343 ? -21.091 20.588 23.970 1.00 47.84 343 LYS A C 1
ATOM 2835 O O . LYS A 1 343 ? -21.203 21.033 25.105 1.00 47.84 343 LYS A O 1
ATOM 2840 N N . THR A 1 344 ? -21.606 19.411 23.613 1.00 44.12 344 THR A N 1
ATOM 2841 C CA . THR A 1 344 ? -22.574 18.666 24.441 1.00 44.12 344 THR A CA 1
ATOM 2842 C C . THR A 1 344 ? -21.965 17.512 25.239 1.00 44.12 344 THR A C 1
ATOM 2844 O O . THR A 1 344 ? -22.630 16.965 26.110 1.00 44.12 344 THR A O 1
ATOM 2847 N N . GLY A 1 345 ? -20.702 17.144 24.994 1.00 37.78 345 GLY A N 1
ATOM 2848 C CA . GLY A 1 345 ? -20.011 16.092 25.754 1.00 37.78 345 GLY A CA 1
ATOM 2849 C C . GLY A 1 345 ? -20.499 14.665 25.475 1.00 37.78 345 GLY A C 1
ATOM 2850 O O . GLY A 1 345 ? -20.033 13.734 26.130 1.00 37.78 345 GLY A O 1
ATOM 2851 N N . TYR A 1 346 ? -21.396 14.482 24.502 1.00 37.03 346 TYR A N 1
ATOM 2852 C CA . TYR A 1 346 ? -21.846 13.170 24.048 1.00 37.03 346 TYR A CA 1
ATOM 2853 C C . TYR A 1 346 ? -20.814 12.497 23.144 1.00 37.03 346 TYR A C 1
ATOM 2855 O O . TYR A 1 346 ? -20.068 13.146 22.407 1.00 37.03 346 TYR A O 1
ATOM 2863 N N . GLU A 1 347 ? -20.790 11.168 23.194 1.00 35.47 347 GLU A N 1
ATOM 2864 C CA . GLU A 1 347 ? -20.010 10.377 22.257 1.00 35.47 347 GLU A CA 1
ATOM 2865 C C . GLU A 1 347 ? -20.617 10.464 20.857 1.00 35.47 347 GLU A C 1
ATOM 2867 O O . GLU A 1 347 ? -21.791 10.159 20.654 1.00 35.47 347 GLU A O 1
ATOM 2872 N N . TYR A 1 348 ? -19.795 10.860 19.891 1.00 39.97 348 TYR A N 1
ATOM 2873 C CA . TYR A 1 348 ? -20.128 10.840 18.478 1.00 39.97 348 TYR A CA 1
ATOM 2874 C C . TYR A 1 348 ? -19.247 9.810 17.783 1.00 39.97 348 TYR A C 1
ATOM 2876 O O . TYR A 1 348 ? -18.021 9.921 17.799 1.00 39.97 348 TYR A O 1
ATOM 2884 N N . TRP A 1 349 ? -19.883 8.843 17.135 1.00 43.00 349 TRP A N 1
ATOM 2885 C CA . TRP A 1 349 ? -19.254 7.984 16.145 1.00 43.00 349 TRP A CA 1
ATOM 2886 C C . TRP A 1 349 ? -19.980 8.250 14.833 1.00 43.00 349 TRP A C 1
ATOM 2888 O O . TRP A 1 349 ? -21.208 8.152 14.785 1.00 43.00 349 TRP A O 1
ATOM 2898 N N . THR A 1 350 ? -19.257 8.656 13.789 1.00 34.81 350 THR A N 1
ATOM 2899 C CA . THR A 1 350 ? -19.854 8.933 12.483 1.00 34.81 350 THR A CA 1
ATOM 2900 C C . THR A 1 350 ? -20.595 7.693 11.988 1.00 34.81 350 THR A C 1
ATOM 2902 O O . THR A 1 350 ? -20.004 6.702 11.581 1.00 34.81 350 THR A O 1
ATOM 2905 N N . LYS A 1 351 ? -21.924 7.766 11.979 1.00 36.97 351 LYS A N 1
ATOM 2906 C CA . LYS A 1 351 ? -22.738 7.082 10.982 1.00 36.97 351 LYS A CA 1
ATOM 2907 C C . LYS A 1 351 ? -23.374 8.171 10.134 1.00 36.97 351 LYS A C 1
ATOM 2909 O O . LYS A 1 351 ? -24.534 8.520 10.312 1.00 36.97 351 LYS A O 1
ATOM 2914 N N . LYS A 1 352 ? -22.575 8.771 9.253 1.00 33.69 352 LYS A N 1
ATOM 2915 C CA . LYS A 1 352 ? -23.156 9.325 8.035 1.00 33.69 352 LYS A CA 1
ATOM 2916 C C . LYS A 1 352 ? -23.235 8.169 7.059 1.00 33.69 352 LYS A C 1
ATOM 2918 O O . LYS A 1 352 ? -22.249 7.463 6.872 1.00 33.69 352 LYS A O 1
ATOM 2923 N N . ASP A 1 353 ? -24.372 8.034 6.394 1.00 39.69 353 ASP A N 1
ATOM 2924 C CA . ASP A 1 353 ? -24.536 7.133 5.252 1.00 39.69 353 ASP A CA 1
ATOM 2925 C C . ASP A 1 353 ? -23.566 7.452 4.089 1.00 39.69 353 ASP A C 1
ATOM 2927 O O . ASP A 1 353 ? -23.560 6.749 3.088 1.00 39.69 353 ASP A O 1
ATOM 2931 N N . LEU A 1 354 ? -22.698 8.461 4.235 1.00 35.47 354 LEU A N 1
ATOM 2932 C CA . LEU A 1 354 ? -21.596 8.827 3.354 1.00 35.47 354 LEU A CA 1
ATOM 2933 C C . LEU A 1 354 ? -20.461 9.451 4.195 1.00 35.47 354 LEU A C 1
ATOM 2935 O O . LEU A 1 354 ? -20.409 10.666 4.385 1.00 35.47 354 LEU A O 1
ATOM 2939 N N . GLU A 1 355 ? -19.559 8.633 4.736 1.00 34.91 355 GLU A N 1
ATOM 2940 C CA . GLU A 1 355 ? -18.183 9.072 4.993 1.00 34.91 355 GLU A CA 1
ATOM 2941 C C . GLU A 1 355 ? -17.336 8.424 3.896 1.00 34.91 355 GLU A C 1
ATOM 2943 O O . GLU A 1 355 ? -17.078 7.221 3.926 1.00 34.91 355 GLU A O 1
ATOM 2948 N N . GLU A 1 356 ? -17.050 9.207 2.852 1.00 35.41 356 GLU A N 1
ATOM 2949 C CA . GLU A 1 356 ? -16.175 8.806 1.755 1.00 35.41 356 GLU A CA 1
ATOM 2950 C C . GLU A 1 356 ? -14.782 8.548 2.310 1.00 35.41 356 GLU A C 1
ATOM 2952 O O . GLU A 1 356 ? -14.121 9.430 2.868 1.00 35.41 356 GLU A O 1
ATOM 2957 N N . TRP A 1 357 ? -14.343 7.314 2.128 1.00 41.84 357 TRP A N 1
ATOM 2958 C CA . TRP A 1 357 ? -12.935 7.010 2.108 1.00 41.84 357 TRP A CA 1
ATOM 2959 C C . TRP A 1 357 ? -12.306 7.640 0.864 1.00 41.84 357 TRP A C 1
ATOM 2961 O O . TRP A 1 357 ? -12.909 7.672 -0.207 1.00 41.84 357 TRP A O 1
ATOM 2971 N N . LEU A 1 358 ? -11.070 8.116 1.006 1.00 37.12 358 LEU A N 1
ATOM 2972 C CA . LEU A 1 358 ? -10.234 8.523 -0.128 1.00 37.12 358 LEU A CA 1
ATOM 2973 C C . LEU A 1 358 ? -9.721 7.310 -0.937 1.00 37.12 358 LEU A C 1
ATOM 2975 O O . LEU A 1 358 ? -8.994 7.501 -1.908 1.00 37.12 358 LEU A O 1
ATOM 2979 N N . ASP A 1 359 ? -10.116 6.087 -0.566 1.00 39.25 359 ASP A N 1
ATOM 2980 C CA . ASP A 1 359 ? -9.989 4.849 -1.335 1.00 39.25 359 ASP A CA 1
ATOM 2981 C C . ASP A 1 359 ? -11.366 4.197 -1.600 1.00 39.25 359 ASP A C 1
ATOM 2983 O O . ASP A 1 359 ? -11.789 3.236 -0.969 1.00 39.25 359 ASP A O 1
ATOM 2987 N N . GLU A 1 360 ? -12.065 4.799 -2.564 1.00 38.44 360 GLU A N 1
ATOM 2988 C CA . GLU A 1 360 ? -13.031 4.280 -3.556 1.00 38.44 360 GLU A CA 1
ATOM 2989 C C . GLU A 1 360 ? -14.178 3.310 -3.192 1.00 38.44 360 GLU A C 1
ATOM 2991 O O . GLU A 1 360 ? -15.102 3.218 -4.000 1.00 38.44 360 GLU A O 1
ATOM 2996 N N . ILE A 1 361 ? -14.247 2.606 -2.054 1.00 36.62 361 ILE A N 1
ATOM 2997 C CA . ILE A 1 361 ? -15.268 1.544 -1.902 1.00 36.62 361 ILE A CA 1
ATOM 2998 C C . ILE A 1 361 ? -15.855 1.421 -0.486 1.00 36.62 361 ILE A C 1
ATOM 3000 O O . ILE A 1 361 ? -15.558 0.500 0.272 1.00 36.62 361 ILE A O 1
ATOM 3004 N N . GLY A 1 362 ? -16.828 2.287 -0.183 1.00 35.28 362 GLY A N 1
ATOM 3005 C CA . GLY A 1 362 ? -17.970 1.913 0.666 1.00 35.28 362 GLY A CA 1
ATOM 3006 C C . GLY A 1 362 ? -18.222 2.740 1.934 1.00 35.28 362 GLY A C 1
ATOM 3007 O O . GLY A 1 362 ? -17.320 3.300 2.548 1.00 35.28 362 GLY A O 1
ATOM 3008 N N . SER A 1 363 ? -19.498 2.788 2.332 1.00 31.62 363 SER A N 1
ATOM 3009 C CA . SER A 1 363 ? -20.041 3.546 3.475 1.00 31.62 363 SER A CA 1
ATOM 3010 C C . SER A 1 363 ? -20.347 2.634 4.686 1.00 31.62 363 SER A C 1
ATOM 3012 O O . SER A 1 363 ? -20.670 1.455 4.523 1.00 31.62 363 SER A O 1
ATOM 3014 N N . GLN A 1 364 ? -20.215 3.171 5.907 1.00 42.28 364 GLN A N 1
ATOM 3015 C CA . GLN A 1 364 ? -19.928 2.436 7.160 1.00 42.28 364 GLN A CA 1
ATOM 3016 C C . GLN A 1 364 ? -21.162 2.077 8.035 1.00 42.28 364 GLN A C 1
ATOM 3018 O O . GLN A 1 364 ? -22.197 2.739 7.974 1.00 42.28 364 GLN A O 1
ATOM 3023 N N . TYR A 1 365 ? -21.037 1.058 8.914 1.00 30.38 365 TYR A N 1
ATOM 3024 C CA . TYR A 1 365 ? -22.042 0.656 9.930 1.00 30.38 365 TYR A CA 1
ATOM 3025 C C . TYR A 1 365 ? -21.420 0.333 11.308 1.00 30.38 365 TYR A C 1
ATOM 3027 O O . TYR A 1 365 ? -20.324 -0.207 11.398 1.00 30.38 365 TYR A O 1
ATOM 3035 N N . TYR A 1 366 ? -22.169 0.602 12.384 1.00 32.53 366 TYR A N 1
ATOM 3036 C CA . TYR A 1 366 ? -21.828 0.318 13.789 1.00 32.53 366 TYR A CA 1
ATOM 3037 C C . TYR A 1 366 ? -22.085 -1.152 14.180 1.00 32.53 366 TYR A C 1
ATOM 3039 O O . TYR A 1 366 ? -23.151 -1.685 13.870 1.00 32.53 366 TYR A O 1
ATOM 3047 N N . ILE A 1 367 ? -21.155 -1.783 14.916 1.00 32.62 367 ILE A N 1
ATOM 3048 C CA . ILE A 1 367 ? -21.311 -3.138 15.484 1.00 32.62 367 ILE A CA 1
ATOM 3049 C C . ILE A 1 367 ? -21.249 -3.096 17.024 1.00 32.62 367 ILE A C 1
ATOM 3051 O O . ILE A 1 367 ? -20.195 -3.310 17.622 1.00 32.62 367 ILE A O 1
ATOM 3055 N N . GLY A 1 368 ? -22.423 -2.930 17.640 1.00 34.41 368 GLY A N 1
ATOM 3056 C CA . GLY A 1 368 ? -22.786 -3.528 18.934 1.00 34.41 368 GLY A CA 1
ATOM 3057 C C . GLY A 1 368 ? -22.484 -2.753 20.225 1.00 34.41 368 GLY A C 1
ATOM 3058 O O . GLY A 1 368 ? -21.583 -1.924 20.290 1.00 34.41 368 GLY A O 1
ATOM 3059 N N . ASP A 1 369 ? -23.242 -3.105 21.271 1.00 34.44 369 ASP A N 1
ATOM 3060 C CA . ASP A 1 369 ? -23.159 -2.548 22.626 1.00 34.44 369 ASP A CA 1
ATOM 3061 C C . ASP A 1 369 ? -21.862 -2.927 23.364 1.00 34.44 369 ASP A C 1
ATOM 3063 O O . ASP A 1 369 ? -21.402 -4.075 23.340 1.00 34.44 369 ASP A O 1
ATOM 3067 N N . SER A 1 370 ? -21.299 -1.956 24.088 1.00 40.59 370 SER A N 1
ATOM 3068 C CA . SER A 1 370 ? -20.189 -2.158 25.025 1.00 40.59 370 SER A CA 1
ATOM 3069 C C . SER A 1 370 ? -20.680 -2.911 26.267 1.00 40.59 370 SER A C 1
ATOM 3071 O O . SER A 1 370 ? -21.514 -2.398 27.003 1.00 40.59 370 SER A O 1
ATOM 3073 N N . LYS A 1 371 ? -20.144 -4.112 26.531 1.00 43.62 371 LYS A N 1
ATOM 3074 C CA . LYS A 1 371 ? -20.521 -4.957 27.688 1.00 43.62 371 LYS A CA 1
ATOM 3075 C C . LYS A 1 371 ? -19.688 -4.722 28.956 1.00 43.62 371 LYS A C 1
ATOM 3077 O O . LYS A 1 371 ? -19.771 -5.520 29.886 1.00 43.62 371 LYS A O 1
ATOM 3082 N N . CYS A 1 372 ? -18.858 -3.684 29.000 1.00 47.41 372 CYS A N 1
ATOM 3083 C CA . CYS A 1 372 ? -18.045 -3.402 30.181 1.00 47.41 372 CYS A CA 1
ATOM 3084 C C . CYS A 1 372 ? -18.946 -2.907 31.326 1.00 47.41 372 CYS A C 1
ATOM 3086 O O . CYS A 1 372 ? -19.409 -1.767 31.294 1.00 47.41 372 CYS A O 1
ATOM 3088 N N . GLN A 1 373 ? -19.223 -3.791 32.290 1.00 45.78 373 GLN A N 1
ATOM 3089 C CA . GLN A 1 373 ? -19.940 -3.477 33.528 1.00 45.78 373 GLN A CA 1
ATOM 3090 C C . GLN A 1 373 ? -19.068 -2.724 34.522 1.00 45.78 373 GLN A C 1
ATOM 3092 O O . GLN A 1 373 ? -17.843 -2.963 34.570 1.00 45.78 373 GLN A O 1
#

Sequence (373 aa):
MKSIFFAVLTLFFTSSSFAESDVSVKVKKMLSNKDFLGARILLKNTLKKGVSFSQWRQIRNLIYHNPGIGYDIIFTLEKMSVKKNYQDSEEVQVNKLIAEGEQLETDKNFQAAIAAFQKAAQLIRKVYPQKVSVDNQQVYFYILHQIARCFFALKNYSEALKIYEFFPRSYYNLRQTQFEKMWTAFYANKIDIAIGAIASQRSPYFSKILEPDSYIVQIYILRKLCRYKEIDYTLKEIKLINELFKNDLVTVKEWAKMDIDTLSLHNLLVVKENENLNFVSLEQRKSERQKILESLTRRYKSDVERLKKGYTKILSFSILSKKITSKNLLKISDLPDAQVLSKTGYEYWTKKDLEEWLDEIGSQYYIGDSKCQ

Foldseek 3Di:
DDDDDDDPPPPPPDPVVPVLPPLLVLLVVQVVQVVLLLSLLSLVVQVVVADAPSSLLSSQLSCLVCCLNFLVVNVVSVPDDHDPPHDDPLNVQLVVLQVVLVVCVLVVVLVVSLVSLVVSLVSCCVVQVVPVPSSNVQVNLVSLQSNLLSCVLVVVLVVSLVSLVPDDPSHSCVLVSLVVNLVSCVSVVVLVSNVVSLVVNCPLQFFVDDQLVSLLSVLVSCLLVVVVVVLVVSLVVLVVVLCCLVVVVADLLNVLSGGSNSVSLSCLLPDDGDPVSPSADPVSSVVVSVVSVVVSVVCCVVVSVVRNVSSVVSSVLSVLVVQPPDLWQDDDPDDDDPVVVVPPSHRDDDPDLDPDDPPRGHHDDDDDIRNDD

Secondary structure (DSSP, 8-state):
--------------GGGSSHHHHHHHHHHHHHTT-HHHHHHHHHHHHHH---HHHHHHHHHHHHT-GGG-THHHHHHHTSPPPGGG--HHHHHHHHHHHHHHHHHHTT-HHHHHHHHHHHHHHHHHHSSS---TTTHHHHHHHHHHHHHHHHHTT-HHHHHHHHTS--TT-TTHHHHHHHHHHHHHHTT-HHHHHHHHHHHTSTTTBSS--HHHHHHHHHHHHHTT-HHHHHHHHHHHHHHHHHHHTT---HHHHTTSBHHHHHHHHHHHPPP-TT-TTS-HHHHHHHHHHHHHHHHHHHHHHHHHHHHHHHHHHHHHHHHHH---SSPPPPSSPPPHHHHHHH--------S----SSSS------------

Radius of gyration: 26.06 Å; chains: 1; bounding box: 65×49×106 Å

pLDDT: mean 78.24, std 20.55, range [30.38, 97.88]